Protein AF-A0A061QPZ6-F1 (afdb_monomer)

Nearest PDB structures (foldseek):
  2lrr-assembly1_A  TM=8.521E-01  e=4.170E-02  Homo sapiens
  3cgy-assembly2_B  TM=4.267E-01  e=3.832E+00  Salmonella enterica subsp. enterica serovar Typhimurium
  8g6d-assembly1_D  TM=2.753E-01  e=3.640E+00  Human alphaherpesvirus 1 strain 17
  8ure-assembly1_G  TM=1.895E-01  e=6.084E+00  synthetic construct

Organism: NCBI:txid582737

Foldseek 3Di:
DDDDDDDDDDDDDDDDDPPPDDDDDDDDDDDPPQDKFWKKKQQPDADCVLVVPQPFDWAADPPDPRIIIGTHGPPDDLVNLLSRVVSVLPRDHDPPTKMKIKGALPDDPVRVVSNCVSCVVSVWDKDWDEDDSRTIMMTINDDPPPCPPPDPDQDPVLVVLVVLLVVPPPPRVVDDSNNSSNQCVDPVHDDPVSVVSVVVVVLVVVLVVCLVVLVLVVNLVSLVPDPDDLQVLLVVLLVCLLVVVQSNVLSSLLPPCSQPDAHPVRDGSCNRNPDPSNNVSSVVSVVVVD

Structure (mmCIF, N/CA/C/O backbone):
data_AF-A0A061QPZ6-F1
#
_entry.id   AF-A0A061QPZ6-F1
#
loop_
_atom_site.group_PDB
_atom_site.id
_atom_site.type_symbol
_atom_site.label_atom_id
_atom_site.label_alt_id
_atom_site.label_comp_id
_atom_site.label_asym_id
_atom_site.label_entity_id
_atom_site.label_seq_id
_atom_site.pdbx_PDB_ins_code
_atom_site.Cartn_x
_atom_site.Cartn_y
_atom_site.Cartn_z
_atom_site.occupancy
_atom_site.B_iso_or_equiv
_atom_site.auth_seq_id
_atom_site.auth_comp_id
_atom_site.auth_asym_id
_atom_site.auth_atom_id
_atom_site.pdbx_PDB_model_num
ATOM 1 N N . MET A 1 1 ? -8.500 -14.864 -52.085 1.00 45.25 1 MET A N 1
ATOM 2 C CA . MET A 1 1 ? -7.522 -14.690 -50.987 1.00 45.25 1 MET A CA 1
ATOM 3 C C . MET A 1 1 ? -8.284 -14.424 -49.697 1.00 45.25 1 MET A C 1
ATOM 5 O O . MET A 1 1 ? -8.857 -13.354 -49.551 1.00 45.25 1 MET A O 1
ATOM 9 N N . VAL A 1 2 ? -8.370 -15.415 -48.809 1.00 35.16 2 VAL A N 1
ATOM 10 C CA . VAL A 1 2 ? -9.118 -15.319 -47.543 1.00 35.16 2 VAL A CA 1
ATOM 11 C C . VAL A 1 2 ? -8.191 -14.731 -46.478 1.00 35.16 2 VAL A C 1
ATOM 13 O O . VAL A 1 2 ? -7.172 -15.335 -46.145 1.00 35.16 2 VAL A O 1
ATOM 16 N N . ARG A 1 3 ? -8.511 -13.532 -45.976 1.00 44.69 3 ARG A N 1
ATOM 17 C CA . ARG A 1 3 ? -7.785 -12.897 -44.867 1.00 44.69 3 ARG A CA 1
ATOM 18 C C . ARG A 1 3 ? -8.092 -13.667 -43.582 1.00 44.69 3 ARG A C 1
ATOM 20 O O . ARG A 1 3 ? -9.215 -13.625 -43.091 1.00 44.69 3 ARG A O 1
ATOM 27 N N . LYS A 1 4 ? -7.100 -14.386 -43.050 1.00 49.44 4 LYS A N 1
ATOM 28 C CA . LYS A 1 4 ? -7.185 -15.002 -41.721 1.00 49.44 4 LYS A CA 1
ATOM 29 C C . LYS A 1 4 ? -7.111 -13.895 -40.668 1.00 49.44 4 LYS A C 1
ATOM 31 O O . LYS A 1 4 ? -6.090 -13.216 -40.565 1.00 49.44 4 LYS A O 1
ATOM 36 N N . HIS A 1 5 ? -8.189 -13.714 -39.910 1.00 43.19 5 HIS A N 1
ATOM 37 C CA . HIS A 1 5 ? -8.175 -12.908 -38.694 1.00 43.19 5 HIS A CA 1
ATOM 38 C C . HIS A 1 5 ? -7.229 -13.568 -37.682 1.00 43.19 5 HIS A C 1
ATOM 40 O O . HIS A 1 5 ? -7.392 -14.739 -37.349 1.00 43.19 5 HIS A O 1
ATOM 46 N N . LYS A 1 6 ? -6.201 -12.832 -37.246 1.00 50.62 6 LYS A N 1
ATOM 47 C CA . LYS A 1 6 ? -5.343 -13.236 -36.128 1.00 50.62 6 LYS A CA 1
ATOM 48 C C . LYS A 1 6 ? -6.126 -13.019 -34.838 1.00 50.62 6 LYS A C 1
ATOM 50 O O . LYS A 1 6 ? -6.424 -11.879 -34.494 1.00 50.62 6 LYS A O 1
ATOM 55 N N . GLU A 1 7 ? -6.449 -14.104 -34.149 1.00 50.84 7 GLU A N 1
ATOM 56 C CA . GLU A 1 7 ? -6.968 -14.059 -32.785 1.00 50.84 7 GLU A CA 1
ATOM 57 C C . GLU A 1 7 ? -5.878 -13.516 -31.851 1.00 50.84 7 GLU A C 1
ATOM 59 O O . GLU A 1 7 ? -4.753 -14.018 -31.812 1.00 50.84 7 GLU A O 1
ATOM 64 N N . THR A 1 8 ? -6.195 -12.444 -31.129 1.00 48.88 8 THR A N 1
ATOM 65 C CA . THR A 1 8 ? -5.359 -11.916 -30.048 1.00 48.88 8 THR A CA 1
ATOM 66 C C . THR A 1 8 ? -5.459 -12.833 -28.829 1.00 48.88 8 THR A C 1
ATOM 68 O O . THR A 1 8 ? -6.578 -13.129 -28.404 1.00 48.88 8 THR A O 1
ATOM 71 N N . PRO A 1 9 ? -4.335 -13.267 -28.230 1.00 48.97 9 PRO A N 1
ATOM 72 C CA . PRO A 1 9 ? -4.373 -14.110 -27.044 1.00 48.97 9 PRO A CA 1
ATOM 73 C C . PRO A 1 9 ? -4.975 -13.350 -25.857 1.00 48.97 9 PRO A C 1
ATOM 75 O O . PRO A 1 9 ? -4.574 -12.227 -25.544 1.00 48.97 9 PRO A O 1
ATOM 78 N N . VAL A 1 10 ? -5.937 -13.986 -25.190 1.00 52.41 10 VAL A N 1
ATOM 79 C CA . VAL A 1 10 ? -6.543 -13.502 -23.947 1.00 52.41 10 VAL A CA 1
ATOM 80 C C . VAL A 1 10 ? -5.539 -13.699 -22.813 1.00 52.41 10 VAL A C 1
ATOM 82 O O . VAL A 1 10 ? -5.104 -14.817 -22.542 1.00 52.41 10 VAL A O 1
ATOM 85 N N . TYR A 1 11 ? -5.153 -12.605 -22.158 1.00 64.12 11 TYR A N 1
ATOM 86 C CA . TYR A 1 11 ? -4.301 -12.639 -20.973 1.00 64.12 11 TYR A CA 1
ATOM 87 C C . TYR A 1 11 ? -5.071 -13.250 -19.796 1.00 64.12 11 TYR A C 1
ATOM 89 O O . TYR A 1 11 ? -6.070 -12.693 -19.344 1.00 64.12 11 TYR A O 1
ATOM 97 N N . VAL A 1 12 ? -4.592 -14.391 -19.299 1.00 50.19 12 VAL A N 1
ATOM 98 C CA . VAL A 1 12 ? -5.101 -15.048 -18.090 1.00 50.19 12 VAL A CA 1
ATOM 99 C C . VAL A 1 12 ? -4.092 -14.800 -16.961 1.00 50.19 12 VAL A C 1
ATOM 101 O O . VAL A 1 12 ? -2.943 -15.230 -17.086 1.00 50.19 12 VAL A O 1
ATOM 104 N N . PRO A 1 13 ? -4.467 -14.103 -15.871 1.00 39.38 13 PRO A N 1
ATOM 105 C CA . PRO A 1 13 ? -3.572 -13.877 -14.740 1.00 39.38 13 PRO A CA 1
ATOM 106 C C . PRO A 1 13 ? -3.154 -15.204 -14.081 1.00 39.38 13 PRO A C 1
ATOM 108 O O . PRO A 1 13 ? -3.979 -16.116 -13.973 1.00 39.38 13 PRO A O 1
ATOM 111 N N . PRO A 1 14 ? -1.906 -15.337 -13.599 1.00 47.62 14 PRO A N 1
ATOM 112 C CA . PRO A 1 14 ? -1.458 -16.553 -12.934 1.00 47.62 14 PRO A CA 1
ATOM 113 C C . PRO A 1 14 ? -2.231 -16.781 -11.626 1.00 47.62 14 PRO A C 1
ATOM 115 O O . PRO A 1 14 ? -2.264 -15.925 -10.741 1.00 47.62 14 PRO A O 1
ATOM 118 N N . HIS A 1 15 ? -2.837 -17.964 -11.495 1.00 34.28 15 HIS A N 1
ATOM 119 C CA . HIS A 1 15 ? -3.471 -18.403 -10.256 1.00 34.28 15 HIS A CA 1
ATOM 120 C C . HIS A 1 15 ? -2.436 -18.548 -9.133 1.00 34.28 15 HIS A C 1
ATOM 122 O O . HIS A 1 15 ? -1.396 -19.192 -9.280 1.00 34.28 15 HIS A O 1
ATOM 128 N N . ARG A 1 16 ? -2.770 -17.950 -7.988 1.00 40.69 16 ARG A N 1
ATOM 129 C CA . ARG A 1 16 ? -2.010 -17.945 -6.737 1.00 40.69 16 ARG A CA 1
ATOM 130 C C . ARG A 1 16 ? -1.835 -19.383 -6.223 1.00 40.69 16 ARG A C 1
ATOM 132 O O . ARG A 1 16 ? -2.782 -19.966 -5.700 1.00 40.69 16 ARG A O 1
ATOM 139 N N . LYS A 1 17 ? -0.639 -19.964 -6.356 1.00 34.81 17 LYS A N 1
ATOM 140 C CA . LYS A 1 17 ? -0.266 -21.167 -5.596 1.00 34.81 17 LYS A CA 1
ATOM 141 C C . LYS A 1 17 ? 0.091 -20.729 -4.178 1.00 34.81 17 LYS A C 1
ATOM 143 O O . LYS A 1 17 ? 1.081 -20.036 -3.971 1.00 34.81 17 LYS A O 1
ATOM 148 N N . HIS A 1 18 ? -0.760 -21.075 -3.218 1.00 34.94 18 HIS A N 1
ATOM 149 C CA . HIS A 1 18 ? -0.442 -20.949 -1.801 1.00 34.94 18 HIS A CA 1
ATOM 150 C C . HIS A 1 18 ? 0.510 -22.089 -1.416 1.00 34.94 18 HIS A C 1
ATOM 152 O O . HIS A 1 18 ? 0.060 -23.184 -1.091 1.00 34.94 18 HIS A O 1
ATOM 158 N N . ASP A 1 19 ? 1.818 -21.834 -1.464 1.00 36.19 19 ASP A N 1
ATOM 159 C CA . ASP A 1 19 ? 2.810 -22.708 -0.836 1.00 36.19 19 ASP A CA 1
ATOM 160 C C . ASP A 1 19 ? 2.812 -22.441 0.669 1.00 36.19 19 ASP A C 1
ATOM 162 O O . ASP A 1 19 ? 3.367 -21.458 1.162 1.00 36.19 19 ASP A O 1
ATOM 166 N N . ASN A 1 20 ? 2.129 -23.317 1.402 1.00 38.69 20 ASN A N 1
ATOM 167 C CA . ASN A 1 20 ? 2.024 -23.271 2.852 1.00 38.69 20 ASN A CA 1
ATOM 168 C C . ASN A 1 20 ? 2.997 -24.293 3.457 1.00 38.69 20 ASN A C 1
ATOM 170 O O . ASN A 1 20 ? 2.611 -25.384 3.866 1.00 38.69 20 ASN A O 1
ATOM 174 N N . THR A 1 21 ? 4.283 -23.949 3.493 1.00 42.06 21 THR A N 1
ATOM 175 C CA . THR A 1 21 ? 5.302 -24.737 4.202 1.00 42.06 21 THR A CA 1
ATOM 176 C C . THR A 1 21 ? 6.256 -23.823 4.950 1.00 42.06 21 THR A C 1
ATOM 178 O O . THR A 1 21 ? 7.263 -23.376 4.406 1.00 42.06 21 THR A O 1
ATOM 181 N N . ARG A 1 22 ? 5.974 -23.597 6.236 1.00 38.12 22 ARG A N 1
ATOM 182 C CA . ARG A 1 22 ? 6.998 -23.256 7.228 1.00 38.12 22 ARG A CA 1
ATOM 183 C C . ARG A 1 22 ? 6.681 -23.920 8.563 1.00 38.12 22 ARG A C 1
ATOM 185 O O . ARG A 1 22 ? 6.024 -23.363 9.433 1.00 38.12 22 ARG A O 1
ATOM 192 N N . SER A 1 23 ? 7.225 -25.122 8.709 1.00 43.53 23 SER A N 1
ATOM 193 C CA . SER A 1 23 ? 7.534 -25.724 10.000 1.00 43.53 23 SER A CA 1
ATOM 194 C C . SER A 1 23 ? 8.685 -24.942 10.631 1.00 43.53 23 SER A C 1
ATOM 196 O O . SER A 1 23 ? 9.804 -24.969 10.119 1.00 43.53 23 SER A O 1
ATOM 198 N N . ARG A 1 24 ? 8.431 -24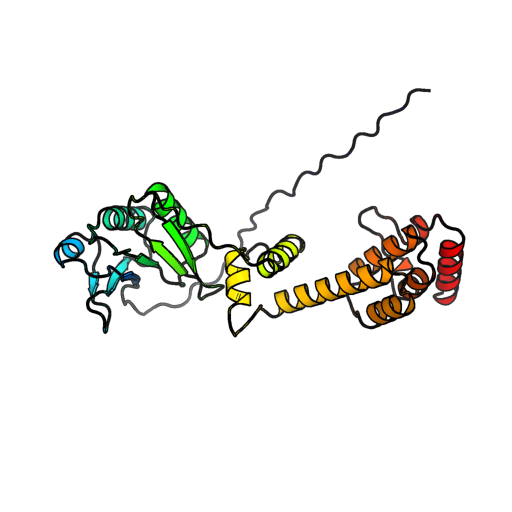.251 11.743 1.00 38.31 24 ARG A N 1
ATOM 199 C CA . ARG A 1 24 ? 9.482 -23.805 12.664 1.00 38.31 24 ARG A CA 1
ATOM 200 C C . ARG A 1 24 ? 9.048 -24.054 14.106 1.00 38.31 24 ARG A C 1
ATOM 202 O O . ARG A 1 24 ? 8.250 -23.321 14.671 1.00 38.31 24 ARG A O 1
ATOM 209 N N . SER A 1 25 ? 9.572 -25.168 14.619 1.00 40.22 25 SER A N 1
ATOM 210 C CA . SER A 1 25 ? 10.219 -25.312 15.930 1.00 40.22 25 SER A CA 1
ATOM 211 C C . SER A 1 25 ? 9.577 -24.574 17.111 1.00 40.22 25 SER A C 1
ATOM 213 O O . SER A 1 25 ? 9.870 -23.412 17.376 1.00 40.22 25 SER A O 1
ATOM 215 N N . ARG A 1 26 ? 8.770 -25.338 17.859 1.00 48.84 26 ARG A N 1
ATOM 216 C CA . ARG A 1 26 ? 8.430 -25.122 19.2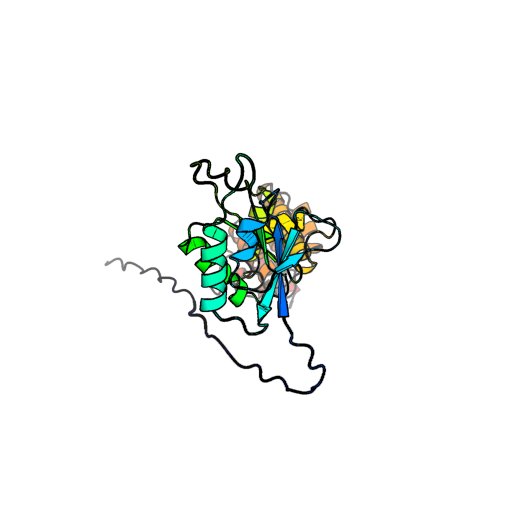70 1.00 48.84 26 ARG A CA 1
ATOM 217 C C . ARG A 1 26 ? 9.652 -25.408 20.150 1.00 48.84 26 ARG A C 1
ATOM 219 O O . ARG A 1 26 ? 10.149 -26.527 20.104 1.00 48.84 26 ARG A O 1
ATOM 226 N N . GLN A 1 27 ? 10.073 -24.411 20.922 1.00 37.50 27 GLN A N 1
ATOM 227 C CA . GLN A 1 27 ? 10.825 -24.433 22.194 1.00 37.50 27 GLN A CA 1
ATOM 228 C C . GLN A 1 27 ? 11.014 -22.935 22.537 1.00 37.50 27 GLN A C 1
ATOM 230 O O . GLN A 1 27 ? 11.501 -22.199 21.688 1.00 37.50 27 GLN A O 1
ATOM 235 N N . SER A 1 28 ? 10.533 -22.355 23.638 1.00 39.94 28 SER A N 1
ATOM 236 C CA . SER A 1 28 ? 10.373 -22.879 24.993 1.00 39.94 28 SER A CA 1
ATOM 237 C C . SER A 1 28 ? 9.178 -22.250 25.732 1.00 39.94 28 SER A C 1
ATOM 239 O O . SER A 1 28 ? 8.840 -21.083 25.525 1.00 39.94 28 SER A O 1
ATOM 241 N N . GLU A 1 29 ? 8.586 -23.064 26.608 1.00 43.28 29 GLU A N 1
ATOM 242 C CA . GLU A 1 29 ? 7.922 -22.720 27.878 1.00 43.28 29 GLU A CA 1
ATOM 243 C C . GLU A 1 29 ? 8.813 -21.733 28.683 1.00 43.28 29 GLU A C 1
ATOM 245 O O . GLU A 1 29 ? 10.017 -21.680 28.465 1.00 43.28 29 GLU A O 1
ATOM 250 N N . GLU A 1 30 ? 8.393 -20.882 29.615 1.00 40.72 30 GLU A N 1
ATOM 251 C CA . GLU A 1 30 ? 7.333 -20.982 30.607 1.00 40.72 30 GLU A CA 1
ATOM 252 C C . GLU A 1 30 ? 7.291 -19.608 31.313 1.00 40.72 30 GLU A C 1
ATOM 254 O O . GLU A 1 30 ? 8.178 -19.261 32.084 1.00 40.72 30 GLU A O 1
ATOM 259 N N . LEU A 1 31 ? 6.294 -18.778 31.014 1.00 40.31 31 LEU A N 1
ATOM 260 C CA . LEU A 1 31 ? 5.900 -17.634 31.844 1.00 40.31 31 LEU A CA 1
ATOM 261 C C . LEU A 1 31 ? 4.376 -17.619 31.777 1.00 40.31 31 LEU A C 1
ATOM 263 O O . LEU A 1 31 ? 3.777 -17.007 30.896 1.00 40.31 31 LEU A O 1
ATOM 267 N N . GLN A 1 32 ? 3.755 -18.399 32.664 1.00 41.78 32 GLN A N 1
ATOM 268 C CA . GLN A 1 32 ? 2.305 -18.556 32.808 1.00 41.78 32 GLN A CA 1
ATOM 269 C C . GLN A 1 32 ? 1.656 -17.301 33.424 1.00 41.78 32 GLN A C 1
ATOM 271 O O . GLN A 1 32 ? 0.868 -17.378 34.360 1.00 41.78 32 GLN A O 1
ATOM 276 N N . GLY A 1 33 ? 1.977 -16.123 32.892 1.00 50.00 33 GLY A N 1
ATOM 277 C CA . GLY A 1 33 ? 1.060 -14.995 32.939 1.00 50.00 33 GLY A CA 1
ATOM 278 C C . GLY A 1 33 ? 0.070 -15.213 31.809 1.00 50.00 33 GLY A C 1
ATOM 279 O O . GLY A 1 33 ? 0.490 -15.368 30.660 1.00 50.00 33 GLY A O 1
ATOM 280 N N . THR A 1 34 ? -1.226 -15.290 32.111 1.00 55.28 34 THR A N 1
ATOM 281 C CA . THR A 1 34 ? -2.286 -15.362 31.099 1.00 55.28 34 THR A CA 1
ATOM 282 C C . THR A 1 34 ? -2.062 -14.248 30.091 1.00 55.28 34 THR A C 1
ATOM 284 O O . THR A 1 34 ? -2.333 -13.082 30.369 1.00 55.28 34 THR A O 1
ATOM 287 N N . SER A 1 35 ? -1.488 -14.601 28.946 1.00 68.94 35 SER A N 1
ATOM 288 C CA . SER A 1 35 ? -1.226 -13.644 27.891 1.00 68.94 35 SER A CA 1
ATOM 289 C C . SER A 1 35 ? -2.586 -13.104 27.464 1.00 68.94 35 SER A C 1
ATOM 291 O O . SER A 1 35 ? -3.476 -13.873 27.093 1.00 68.94 35 SER A O 1
ATOM 293 N N . ARG A 1 36 ? -2.764 -11.800 27.596 1.00 83.56 36 ARG A N 1
ATOM 294 C CA . ARG A 1 36 ? -3.992 -11.085 27.280 1.00 83.56 36 ARG A CA 1
ATOM 295 C C . ARG A 1 36 ? -3.653 -10.045 26.216 1.00 83.56 36 ARG A C 1
ATOM 297 O O . ARG A 1 36 ? -2.525 -9.553 26.181 1.00 83.56 36 ARG A O 1
ATOM 304 N N . ILE A 1 37 ? -4.590 -9.767 25.319 1.00 85.06 37 ILE A N 1
ATOM 305 C CA . ILE A 1 37 ? -4.472 -8.668 24.360 1.00 85.06 37 ILE A CA 1
ATOM 306 C C . ILE A 1 37 ? -5.141 -7.463 24.999 1.00 85.06 37 ILE A C 1
ATOM 308 O O . ILE A 1 37 ? -6.292 -7.544 25.418 1.00 85.06 37 ILE A O 1
ATOM 312 N N . GLN A 1 38 ? -4.397 -6.368 25.090 1.00 86.75 38 GLN A N 1
ATOM 313 C CA . GLN A 1 38 ? -4.884 -5.105 25.615 1.00 86.75 38 GLN A CA 1
ATOM 314 C C . GLN A 1 38 ? -5.316 -4.229 24.437 1.00 86.75 38 GLN A C 1
ATOM 316 O O . GLN A 1 38 ? -4.529 -3.997 23.519 1.00 86.75 38 GLN A O 1
ATOM 321 N N . LEU A 1 39 ? -6.578 -3.810 24.441 1.00 87.94 39 LEU A N 1
ATOM 322 C CA . LEU A 1 39 ? -7.155 -2.894 23.461 1.00 87.94 39 LEU A CA 1
ATOM 323 C C . LEU A 1 39 ? -7.385 -1.549 24.131 1.00 87.94 39 LEU A C 1
ATOM 325 O O . LEU A 1 39 ? -7.994 -1.519 25.196 1.00 87.94 39 LEU A O 1
ATOM 329 N N . ASP A 1 40 ? -6.969 -0.456 23.507 1.00 87.38 40 ASP A N 1
ATOM 330 C CA . ASP A 1 40 ? -7.148 0.874 24.081 1.00 87.38 40 ASP A CA 1
ATOM 331 C C . ASP A 1 40 ? -8.448 1.495 23.575 1.00 87.38 40 ASP A C 1
ATOM 333 O O . ASP A 1 40 ? -8.622 1.768 22.388 1.00 87.38 40 ASP A O 1
ATOM 337 N N . LEU A 1 41 ? -9.376 1.711 24.496 1.00 86.44 41 LEU A N 1
ATOM 338 C CA . LEU A 1 41 ? -10.653 2.361 24.275 1.00 86.44 41 LEU A CA 1
ATOM 339 C C . LEU A 1 41 ? -10.555 3.819 24.731 1.00 86.44 41 LEU A C 1
ATOM 341 O O . LEU A 1 41 ? -10.351 4.097 25.913 1.00 86.44 41 LEU A O 1
ATOM 345 N N . ASP A 1 42 ? -10.738 4.749 23.800 1.00 85.38 42 ASP A N 1
ATOM 346 C CA . ASP A 1 42 ? -10.866 6.178 24.077 1.00 85.38 42 ASP A CA 1
ATOM 347 C C . ASP A 1 42 ? -12.342 6.564 23.958 1.00 85.38 42 ASP A C 1
ATOM 349 O O . ASP A 1 42 ? -12.895 6.555 22.856 1.00 85.38 42 ASP A O 1
ATOM 353 N N . VAL A 1 43 ? -13.000 6.836 25.090 1.00 76.81 43 VAL A N 1
ATOM 354 C CA . VAL A 1 43 ? -14.454 7.090 25.143 1.00 76.81 43 VAL A CA 1
ATOM 355 C C . VAL A 1 43 ? -14.819 8.566 25.308 1.00 76.81 43 VAL A C 1
ATOM 357 O O . VAL A 1 43 ? -16.004 8.893 25.358 1.00 76.81 43 VAL A O 1
ATOM 360 N N . GLY A 1 44 ? -13.832 9.467 25.373 1.00 67.19 44 GLY A N 1
ATOM 361 C CA . GLY A 1 44 ? -13.998 10.929 25.356 1.00 67.19 44 GLY A CA 1
ATOM 362 C C . GLY A 1 44 ? -14.688 11.577 26.570 1.00 67.19 44 GLY A C 1
ATOM 363 O O . GLY A 1 44 ? -14.339 12.701 26.905 1.00 67.19 44 GLY A O 1
ATOM 364 N N . CYS A 1 45 ? -15.646 10.906 27.223 1.00 59.38 45 CYS A N 1
ATOM 365 C CA . CYS A 1 45 ? -16.297 11.225 28.510 1.00 59.38 45 CYS A CA 1
ATOM 366 C C . CYS A 1 45 ? -17.567 10.359 28.649 1.00 59.38 45 CYS A C 1
ATOM 368 O O . CYS A 1 45 ? -18.682 10.877 28.684 1.00 59.38 45 CYS A O 1
ATOM 370 N N . CYS A 1 46 ? -17.436 9.033 28.665 1.00 57.59 46 CYS A N 1
ATOM 371 C CA . CYS A 1 46 ? -18.589 8.197 29.001 1.00 57.59 46 CYS A CA 1
ATOM 372 C C . CYS A 1 46 ? -18.818 8.223 30.511 1.00 57.59 46 CYS A C 1
ATOM 374 O O . CYS A 1 46 ? -17.872 8.085 31.288 1.00 57.59 46 CYS A O 1
ATOM 376 N N . GLU A 1 47 ? -20.075 8.389 30.920 1.00 64.25 47 GLU A N 1
ATOM 377 C CA . GLU A 1 47 ? -20.480 8.062 32.283 1.00 64.25 47 GLU A CA 1
ATOM 378 C C . GLU A 1 47 ? -20.117 6.593 32.544 1.00 64.25 47 GLU A C 1
ATOM 380 O O . GLU A 1 47 ? -20.266 5.739 31.663 1.00 64.25 47 GLU A O 1
ATOM 385 N N . SER A 1 48 ? -19.602 6.292 33.739 1.00 62.03 48 SER A N 1
ATOM 386 C CA . SER A 1 48 ? -19.055 4.973 34.098 1.00 62.03 48 SER A CA 1
ATOM 387 C C . SER A 1 48 ? -20.010 3.806 33.810 1.00 62.03 48 SER A C 1
ATOM 389 O O . SER A 1 48 ? -19.559 2.694 33.560 1.00 62.03 48 SER A O 1
ATOM 391 N N . HIS A 1 49 ? -21.317 4.075 33.766 1.00 60.94 49 HIS A N 1
ATOM 392 C CA . HIS A 1 49 ? -22.381 3.094 33.562 1.00 60.94 49 HIS A CA 1
ATOM 393 C C . HIS A 1 49 ? -22.294 2.305 32.250 1.00 60.94 49 HIS A C 1
ATOM 395 O O . HIS A 1 49 ? -22.714 1.151 32.219 1.00 60.94 49 HIS A O 1
ATOM 401 N N . ASN A 1 50 ? -21.714 2.863 31.183 1.00 77.06 50 ASN A N 1
ATOM 402 C CA . ASN A 1 50 ? -21.592 2.120 29.922 1.00 77.06 50 ASN A CA 1
ATOM 403 C C . ASN A 1 50 ? -20.463 1.079 29.957 1.00 77.06 50 ASN A C 1
ATOM 405 O O . ASN A 1 50 ? -20.543 0.065 29.263 1.00 77.06 50 ASN A O 1
ATOM 409 N N . LEU A 1 51 ? -19.437 1.281 30.790 1.00 85.31 51 LEU A N 1
ATOM 410 C CA . LEU A 1 51 ? -18.303 0.356 30.903 1.00 85.31 51 LEU A CA 1
ATOM 411 C C . LEU A 1 51 ? -18.653 -0.895 31.707 1.00 85.31 51 LEU A C 1
ATOM 413 O O . LEU A 1 51 ? -18.166 -1.972 31.381 1.00 85.31 51 LEU A O 1
ATOM 417 N N . ASP A 1 52 ? -19.559 -0.772 32.679 1.00 87.38 52 ASP A N 1
ATOM 418 C CA . ASP A 1 52 ? -20.031 -1.893 33.504 1.00 87.38 52 ASP A CA 1
ATOM 419 C C . ASP A 1 52 ? -20.770 -2.969 32.682 1.00 87.38 52 ASP A C 1
ATOM 421 O O . ASP A 1 52 ? -20.945 -4.098 33.135 1.00 87.38 52 ASP A O 1
ATOM 425 N N . THR A 1 53 ? -21.204 -2.625 31.463 1.00 92.19 53 THR A N 1
ATOM 426 C CA . THR A 1 53 ? -21.864 -3.544 30.521 1.00 92.19 53 THR A CA 1
ATOM 427 C C . THR A 1 53 ? -20.905 -4.186 29.516 1.00 92.19 53 THR A C 1
ATOM 429 O O . THR A 1 53 ? -21.349 -4.954 28.662 1.00 92.19 53 THR A O 1
ATOM 432 N N . CYS A 1 54 ? -19.606 -3.873 29.589 1.00 92.38 54 CYS A N 1
ATOM 433 C CA . CYS A 1 54 ? -18.606 -4.467 28.711 1.00 92.38 54 CYS A CA 1
ATOM 434 C C . CYS A 1 54 ? -18.531 -5.986 28.950 1.00 92.38 54 CYS A C 1
ATOM 436 O O . CYS A 1 54 ? -18.398 -6.411 30.099 1.00 92.38 54 CYS A O 1
ATOM 438 N N . PRO A 1 55 ? -18.562 -6.819 27.894 1.00 93.56 55 PRO A N 1
ATOM 439 C CA . PRO A 1 55 ? -18.487 -8.276 28.034 1.00 93.56 55 PRO A CA 1
ATOM 440 C C . PRO A 1 55 ? -17.107 -8.784 28.494 1.00 93.56 55 PRO A C 1
ATOM 442 O O . PRO A 1 55 ? -16.933 -9.976 28.744 1.00 93.56 55 PRO A O 1
ATOM 445 N N . PHE A 1 56 ? -16.118 -7.894 28.626 1.00 93.56 56 PHE A N 1
ATOM 446 C CA . PHE A 1 56 ? -14.736 -8.224 28.967 1.00 93.56 56 PHE A CA 1
ATOM 447 C C . PHE A 1 56 ? -14.211 -7.369 30.122 1.00 93.56 56 PHE A C 1
ATOM 449 O O . PHE A 1 56 ? -14.699 -6.268 30.372 1.00 93.56 56 PHE A O 1
ATOM 456 N N . ASP A 1 57 ? -13.155 -7.859 30.781 1.00 92.50 57 ASP A N 1
ATOM 457 C CA . ASP A 1 57 ? -12.451 -7.121 31.831 1.00 92.50 57 ASP A CA 1
ATOM 458 C C . ASP A 1 57 ? -11.978 -5.758 31.286 1.00 92.50 57 ASP A C 1
ATOM 460 O O . ASP A 1 57 ? -11.209 -5.688 30.318 1.00 92.50 57 ASP A O 1
ATOM 464 N N . THR A 1 58 ? -12.399 -4.674 31.938 1.00 90.75 58 THR A N 1
ATOM 465 C CA . THR A 1 58 ? -11.929 -3.313 31.657 1.00 90.75 58 THR A CA 1
ATOM 466 C C . THR A 1 58 ? -10.989 -2.835 32.753 1.00 90.75 58 THR A C 1
ATOM 468 O O . THR A 1 58 ? -11.309 -2.925 33.938 1.00 90.75 58 THR A O 1
ATOM 471 N N . LEU A 1 59 ? -9.848 -2.275 32.365 1.00 89.50 59 LEU A N 1
ATOM 472 C CA . LEU A 1 59 ? -8.894 -1.643 33.273 1.00 89.50 59 LEU A CA 1
ATOM 473 C C . LEU A 1 59 ? -8.804 -0.145 32.954 1.00 89.50 59 LEU A C 1
ATOM 475 O O . LEU A 1 59 ? -8.796 0.212 31.779 1.00 89.50 59 LEU A O 1
ATOM 479 N N . PRO A 1 60 ? -8.724 0.754 33.947 1.00 86.31 60 PRO A N 1
ATOM 480 C CA . PRO A 1 60 ? -8.423 2.155 33.672 1.00 86.31 60 PRO A CA 1
ATOM 481 C C . PRO A 1 60 ? -7.013 2.268 33.077 1.00 86.31 60 PRO A C 1
ATOM 483 O O . PRO A 1 60 ? -6.075 1.651 33.585 1.00 86.31 60 PRO A O 1
ATOM 486 N N . ALA A 1 61 ? -6.855 3.044 32.004 1.00 83.44 61 ALA A N 1
ATOM 487 C CA . ALA A 1 61 ? -5.535 3.301 31.440 1.00 83.44 61 ALA A CA 1
ATOM 488 C C . ALA A 1 61 ? -4.749 4.248 32.360 1.00 83.44 61 ALA A C 1
ATOM 490 O O . ALA A 1 61 ? -5.293 5.221 32.892 1.00 83.44 61 ALA A O 1
ATOM 491 N N . GLU A 1 62 ? -3.454 3.986 32.544 1.00 80.94 62 GLU A N 1
ATOM 492 C CA . GLU A 1 62 ? -2.612 4.834 33.387 1.00 80.94 62 GLU A CA 1
ATOM 493 C C . GLU A 1 62 ? -2.600 6.284 32.873 1.00 80.94 62 GLU A C 1
ATOM 495 O O . GLU A 1 62 ? -2.303 6.560 31.710 1.00 80.94 62 GLU A O 1
ATOM 500 N N . GLY A 1 63 ? -2.926 7.229 33.758 1.00 77.44 63 GLY A N 1
ATOM 501 C CA . GLY A 1 63 ? -2.814 8.661 33.479 1.00 77.44 63 GLY A CA 1
ATOM 502 C C . GLY A 1 63 ? -3.961 9.291 32.680 1.00 77.44 63 GLY A C 1
ATOM 503 O O . GLY A 1 63 ? -3.846 10.461 32.319 1.00 77.44 63 GLY A O 1
ATOM 504 N N . SER A 1 64 ? -5.070 8.584 32.423 1.00 76.12 64 SER A N 1
ATOM 505 C CA . SER A 1 64 ? -6.254 9.178 31.785 1.00 76.12 64 SER A CA 1
ATOM 506 C C . SER A 1 64 ? -7.559 8.675 32.395 1.00 76.12 64 SER A C 1
ATOM 508 O O . SER A 1 64 ? -7.783 7.479 32.514 1.00 76.12 64 SER A O 1
ATOM 510 N N . VAL A 1 65 ? -8.463 9.602 32.723 1.00 70.81 65 VAL A N 1
ATOM 511 C CA . VAL A 1 65 ? -9.823 9.285 33.204 1.00 70.81 65 VAL A CA 1
ATOM 512 C C . VAL A 1 65 ? -10.732 8.816 32.055 1.00 70.81 65 VAL A C 1
ATOM 514 O O . VAL A 1 65 ? -11.798 8.261 32.287 1.00 70.81 65 VAL A O 1
ATOM 517 N N . GLN A 1 66 ? -10.319 9.040 30.804 1.00 79.19 66 GLN A N 1
ATOM 518 C CA . GLN A 1 66 ? -11.146 8.822 29.610 1.00 79.19 66 GLN A CA 1
ATOM 519 C C . GLN A 1 66 ? -10.693 7.634 28.756 1.00 79.19 66 GLN A C 1
ATOM 521 O O . GLN A 1 66 ? -11.347 7.317 27.761 1.00 79.19 66 GLN A O 1
ATOM 526 N N . ARG A 1 67 ? -9.580 6.990 29.127 1.00 83.25 67 ARG A N 1
ATOM 527 C CA . ARG A 1 67 ? -9.061 5.820 28.422 1.00 83.25 67 ARG A CA 1
ATOM 528 C C . ARG A 1 67 ? -9.160 4.587 29.294 1.00 83.25 67 ARG A C 1
ATOM 530 O O . ARG A 1 67 ? -8.777 4.601 30.461 1.00 83.25 67 ARG A O 1
ATOM 537 N N . PHE A 1 68 ? -9.638 3.520 28.685 1.00 86.25 68 PHE A N 1
ATOM 538 C CA . PHE A 1 68 ? -9.781 2.220 29.312 1.00 86.25 68 PHE A CA 1
ATOM 539 C C . PHE A 1 68 ? -9.115 1.193 28.427 1.00 86.25 68 PHE A C 1
ATOM 541 O O . PHE A 1 68 ? -9.092 1.328 27.208 1.00 86.25 68 PHE A O 1
ATOM 548 N N . SER A 1 69 ? -8.590 0.152 29.039 1.00 88.50 69 SER A N 1
ATOM 549 C CA . SER A 1 69 ? -8.052 -0.978 28.326 1.00 88.50 69 SER A CA 1
ATOM 550 C C . SER A 1 69 ? -8.998 -2.161 28.456 1.00 88.50 69 SER A C 1
ATOM 552 O O . SER A 1 69 ? -9.298 -2.598 29.566 1.00 88.50 69 SER A O 1
ATOM 554 N N . VAL A 1 70 ? -9.470 -2.673 27.322 1.00 87.50 70 VAL A N 1
ATOM 555 C CA . VAL A 1 70 ? -10.286 -3.887 27.257 1.00 87.50 70 VAL A CA 1
ATOM 556 C C . VAL A 1 70 ? -9.362 -5.078 27.075 1.00 87.50 70 VAL A C 1
ATOM 558 O O . VAL A 1 70 ? -8.476 -5.071 26.217 1.00 87.50 70 VAL A O 1
ATOM 561 N N . VAL A 1 71 ? -9.549 -6.097 27.902 1.00 89.75 71 VAL A N 1
ATOM 562 C CA . VAL A 1 71 ? -8.633 -7.226 27.993 1.00 89.75 71 VAL A CA 1
ATOM 563 C C . VAL A 1 71 ? -9.257 -8.459 27.343 1.00 89.75 71 VAL A C 1
ATOM 565 O O . VAL A 1 71 ? -10.118 -9.117 27.921 1.00 89.75 71 VAL A O 1
ATOM 568 N N . LEU A 1 72 ? -8.782 -8.805 26.146 1.00 89.19 72 LEU A N 1
ATOM 569 C CA . LEU A 1 72 ? -9.191 -10.017 25.436 1.00 89.19 72 LEU A CA 1
ATOM 570 C C . LEU A 1 72 ? -8.272 -11.209 25.757 1.00 89.19 72 LEU A C 1
ATOM 572 O O . LEU A 1 72 ? -7.075 -11.030 26.027 1.00 89.19 72 LEU A O 1
ATOM 576 N N . PRO A 1 73 ? -8.774 -12.455 25.661 1.00 88.06 73 PRO A N 1
ATOM 577 C CA . PRO A 1 73 ? -7.918 -13.638 25.630 1.00 88.06 73 PRO A CA 1
ATOM 578 C C . PRO A 1 73 ? -6.881 -13.541 24.495 1.00 88.06 73 PRO A C 1
ATOM 580 O O . PRO A 1 73 ? -7.209 -13.099 23.398 1.00 8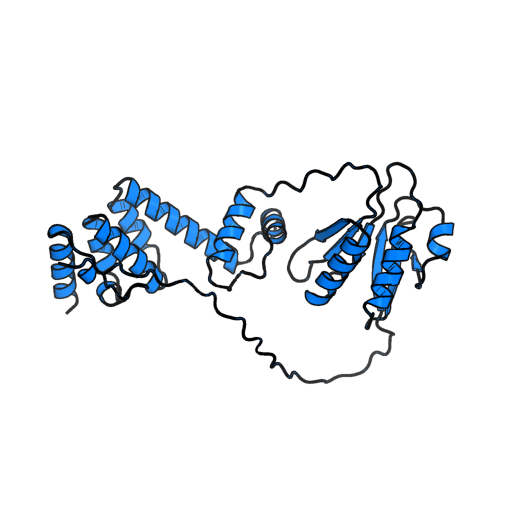8.06 73 PRO A O 1
ATOM 583 N N . ARG A 1 74 ? -5.631 -14.002 24.693 1.00 81.81 74 ARG A N 1
ATOM 584 C CA . ARG A 1 74 ? -4.635 -14.035 23.589 1.00 81.81 74 ARG A CA 1
ATOM 585 C C . ARG A 1 74 ? -5.131 -14.820 22.380 1.00 81.81 74 ARG A C 1
ATOM 587 O O . ARG A 1 74 ? -4.843 -14.450 21.251 1.00 81.81 74 ARG A O 1
ATOM 594 N N . LEU A 1 75 ? -5.837 -15.918 22.632 1.00 86.69 75 LEU A N 1
ATOM 595 C CA . LEU A 1 75 ? -6.464 -16.745 21.604 1.00 86.69 75 LEU A CA 1
ATOM 596 C C . LEU A 1 75 ? -7.936 -16.354 21.455 1.00 86.69 75 LEU A C 1
AT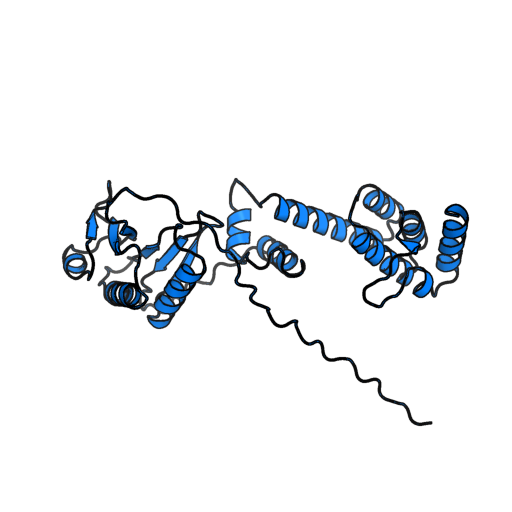OM 598 O O . LEU A 1 75 ? -8.818 -17.195 21.633 1.00 86.69 75 LEU A O 1
ATOM 602 N N . TRP A 1 76 ? -8.174 -15.069 21.196 1.00 91.88 76 TRP A N 1
ATOM 603 C CA . TRP A 1 76 ? -9.504 -14.556 20.899 1.00 91.88 76 TRP A CA 1
ATOM 604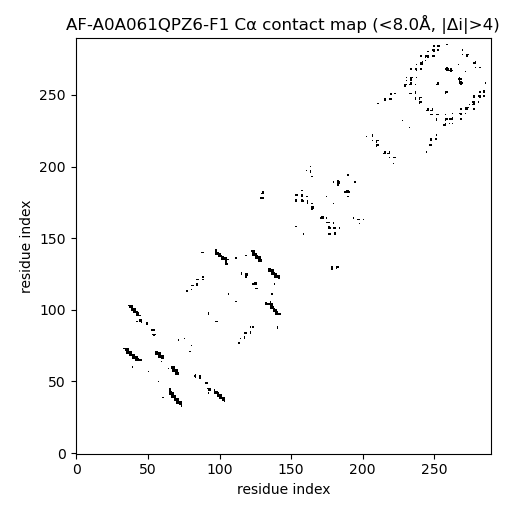 C C . TRP A 1 76 ? -10.063 -15.236 19.643 1.00 91.88 76 TRP A C 1
ATOM 606 O O . TRP A 1 76 ? -9.333 -15.610 18.718 1.00 91.88 76 TRP A O 1
ATOM 616 N N . ARG A 1 77 ? -11.375 -15.433 19.635 1.00 94.19 77 ARG A N 1
ATOM 617 C CA . ARG A 1 77 ? -12.150 -15.993 18.529 1.00 94.19 77 ARG A CA 1
ATOM 618 C C . ARG A 1 77 ? -12.901 -14.879 17.818 1.00 94.19 77 ARG A C 1
ATOM 620 O O . ARG A 1 77 ? -13.135 -13.817 18.382 1.00 94.19 77 ARG A O 1
ATOM 627 N N . GLU A 1 78 ? -13.332 -15.145 16.589 1.00 95.31 78 GLU A N 1
ATOM 628 C CA . GLU A 1 78 ? -14.164 -14.200 15.833 1.00 95.31 78 GLU A CA 1
ATOM 629 C C . GLU A 1 78 ? -15.423 -13.785 16.617 1.00 95.31 78 GLU A C 1
ATOM 631 O O . GLU A 1 78 ? -15.780 -12.609 16.590 1.00 95.31 78 GLU A O 1
ATOM 636 N N . ASP A 1 79 ? -16.010 -14.710 17.386 1.00 96.06 79 ASP A N 1
ATOM 637 C CA . ASP A 1 79 ? -17.150 -14.447 18.273 1.00 96.06 79 ASP A CA 1
ATOM 638 C C . ASP A 1 79 ? -16.812 -13.431 19.381 1.00 96.06 79 ASP A C 1
ATOM 640 O O . ASP A 1 79 ? -17.598 -12.518 19.613 1.00 96.06 79 ASP A O 1
ATOM 644 N N . ASP A 1 80 ? -15.622 -13.514 19.995 1.00 94.94 80 ASP A N 1
ATOM 645 C CA . ASP A 1 80 ? -15.190 -12.575 21.047 1.00 94.94 80 ASP A CA 1
ATOM 646 C C . ASP A 1 80 ? -15.051 -11.148 20.481 1.00 94.94 80 ASP A C 1
ATOM 648 O O . ASP A 1 80 ? -15.465 -10.160 21.088 1.00 94.94 80 ASP A O 1
ATOM 652 N N . ALA A 1 81 ? -14.474 -11.030 19.279 1.00 95.25 81 ALA A N 1
ATOM 653 C CA . ALA A 1 81 ? -14.348 -9.748 18.590 1.00 95.25 81 ALA A CA 1
ATOM 654 C C . ALA A 1 81 ? -15.708 -9.198 18.145 1.00 95.25 81 ALA A C 1
ATOM 656 O O . ALA A 1 81 ? -15.934 -7.989 18.206 1.00 95.25 81 ALA A O 1
ATOM 657 N N . GLN A 1 82 ? -16.614 -10.069 17.694 1.00 97.06 82 GLN A N 1
ATOM 658 C CA . GLN A 1 82 ? -17.974 -9.682 17.342 1.00 97.06 82 GLN A CA 1
ATOM 659 C C . GLN A 1 82 ? -18.724 -9.147 18.564 1.00 97.06 82 GLN A C 1
ATOM 661 O O . GLN A 1 82 ? -19.283 -8.057 18.476 1.00 97.06 82 GLN A O 1
ATOM 666 N N . GLU A 1 83 ? -18.697 -9.869 19.684 1.00 96.81 83 GLU A N 1
ATOM 667 C CA . GLU A 1 83 ? -19.358 -9.473 20.929 1.00 96.81 83 GLU A CA 1
ATOM 668 C C . GLU A 1 83 ? -18.833 -8.119 21.430 1.00 96.81 83 GLU A C 1
ATOM 670 O O . GLU A 1 83 ? -19.618 -7.223 21.752 1.00 96.81 83 GLU A O 1
ATOM 675 N N . LEU A 1 84 ? -17.509 -7.908 21.385 1.00 95.75 84 LEU A N 1
ATOM 676 C CA . LEU A 1 84 ? -16.913 -6.620 21.743 1.00 95.75 84 LEU A CA 1
ATOM 677 C C . LEU A 1 84 ? -17.401 -5.482 20.839 1.00 95.75 84 LEU A C 1
ATOM 679 O O . LEU A 1 84 ? -17.717 -4.399 21.330 1.00 95.75 84 LEU A O 1
ATOM 683 N N . LEU A 1 85 ? -17.427 -5.689 19.520 1.00 96.19 85 LEU A N 1
ATOM 684 C CA . LEU A 1 85 ? -17.840 -4.641 18.586 1.00 96.19 85 LEU A CA 1
ATOM 685 C C . LEU A 1 85 ? -19.342 -4.367 18.632 1.00 96.19 85 LEU A C 1
ATOM 687 O O . LEU A 1 85 ? -19.745 -3.225 18.420 1.00 96.19 85 LEU A O 1
ATOM 691 N N . GLU A 1 86 ? -20.164 -5.375 18.917 1.00 95.81 86 GLU A N 1
ATOM 692 C CA . GLU A 1 86 ? -21.595 -5.198 19.164 1.00 95.81 86 GLU A CA 1
ATOM 693 C C . GLU A 1 86 ? -21.817 -4.343 20.412 1.00 95.81 86 GLU A C 1
ATOM 695 O O . GLU A 1 86 ? -22.546 -3.352 20.337 1.00 95.81 86 GLU A O 1
ATOM 700 N N . TRP A 1 87 ? -21.128 -4.638 21.519 1.00 95.06 87 TRP A N 1
ATOM 701 C CA . TRP A 1 87 ? -21.140 -3.774 22.702 1.00 95.06 87 TRP A CA 1
ATOM 702 C C . TRP A 1 87 ? -20.666 -2.352 22.369 1.00 95.06 87 TRP A C 1
ATOM 704 O O . TRP A 1 87 ? -21.393 -1.390 22.611 1.00 95.06 87 TRP A O 1
ATOM 714 N N . PHE A 1 88 ? -19.501 -2.216 21.727 1.00 94.12 88 PHE A N 1
ATOM 715 C CA . PHE A 1 88 ? -18.926 -0.920 21.361 1.00 94.12 88 PHE A CA 1
ATOM 716 C C . PHE A 1 88 ? -19.882 -0.098 20.484 1.00 94.12 88 PHE A C 1
ATOM 718 O O . PHE A 1 8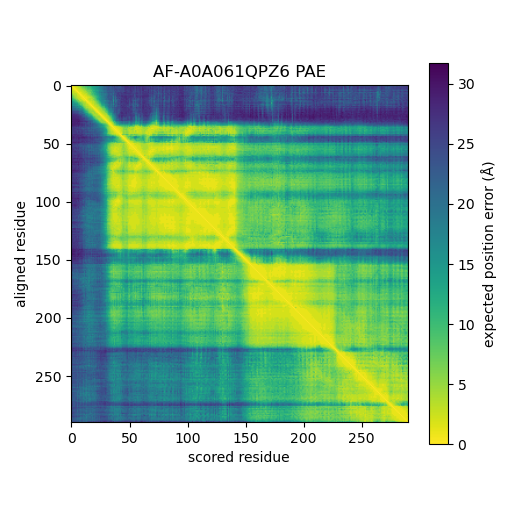8 ? -20.020 1.106 20.685 1.00 94.12 88 PHE A O 1
ATOM 725 N N . SER A 1 89 ? -20.604 -0.748 19.561 1.00 93.38 89 SER A N 1
ATOM 726 C CA . SER A 1 89 ? -21.588 -0.104 18.680 1.00 93.38 89 SER A CA 1
ATOM 727 C C . SER A 1 89 ? -22.814 0.470 19.401 1.00 93.38 89 SER A C 1
ATOM 729 O O . SER A 1 89 ? -23.501 1.327 18.842 1.00 93.38 89 SER A O 1
ATOM 731 N N . ASN A 1 90 ? -23.080 0.010 20.627 1.00 92.31 90 ASN A N 1
ATOM 732 C CA . ASN A 1 90 ? -24.218 0.416 21.448 1.00 92.31 90 ASN A CA 1
ATOM 733 C C . ASN A 1 90 ? -23.842 1.414 22.554 1.00 92.31 90 ASN A C 1
ATOM 735 O O . ASN A 1 90 ? -24.722 1.822 23.309 1.00 92.31 90 ASN A O 1
ATOM 739 N N . ILE A 1 91 ? -22.573 1.827 22.654 1.00 90.25 91 ILE A N 1
ATOM 740 C CA . ILE A 1 91 ? -22.156 2.839 23.630 1.00 90.25 91 ILE A CA 1
ATOM 741 C C . ILE A 1 91 ? -22.872 4.160 23.327 1.00 90.25 91 ILE A C 1
ATOM 743 O O . ILE A 1 91 ? -22.752 4.724 22.236 1.00 90.25 91 ILE A O 1
ATOM 747 N N . GLU A 1 92 ? -23.593 4.679 24.318 1.00 87.31 92 GLU A N 1
ATOM 748 C CA . GLU A 1 92 ? -24.180 6.013 24.245 1.00 87.31 92 GLU A CA 1
ATOM 749 C C . GLU A 1 92 ? -23.084 7.065 24.402 1.00 87.31 92 GLU A C 1
ATOM 751 O O . GLU A 1 92 ? -22.273 7.013 25.330 1.00 87.31 92 GLU A O 1
ATOM 756 N N . THR A 1 93 ? -23.049 8.022 23.475 1.00 83.19 93 THR A N 1
ATOM 757 C CA . THR A 1 93 ? -22.009 9.051 23.432 1.00 83.19 93 THR A CA 1
ATOM 758 C C . THR A 1 93 ? -22.616 10.439 23.520 1.00 83.19 93 THR A C 1
ATOM 760 O O . THR A 1 93 ? -23.611 10.710 22.841 1.00 83.19 93 THR A O 1
ATOM 763 N N . PRO A 1 94 ? -22.026 11.342 24.323 1.00 82.44 94 PRO A N 1
ATOM 764 C CA . PRO A 1 94 ? -22.393 12.748 24.296 1.00 82.44 94 PRO A CA 1
ATOM 765 C C . PRO A 1 94 ? -22.224 13.342 22.892 1.00 82.44 94 PRO A C 1
ATOM 767 O O . PRO A 1 94 ? -21.349 12.936 22.119 1.00 82.44 94 PRO A O 1
ATOM 770 N N . GLU A 1 95 ? -23.042 14.342 22.568 1.00 82.19 95 GLU A N 1
ATOM 771 C CA . GLU A 1 95 ? -22.948 15.052 21.293 1.00 82.19 95 GLU A CA 1
ATOM 772 C C . GLU A 1 95 ? -21.539 15.649 21.106 1.00 82.19 95 GLU A C 1
ATOM 774 O O . GLU A 1 95 ? -20.964 16.235 22.025 1.00 82.19 95 GLU A O 1
ATOM 779 N N . GLY A 1 96 ? -20.954 15.461 19.919 1.00 79.44 96 GLY A N 1
ATOM 780 C CA . GLY A 1 96 ? -19.589 15.903 19.606 1.00 79.44 96 GLY A CA 1
ATOM 781 C C . GLY A 1 96 ? -18.454 14.957 20.024 1.00 79.44 96 GLY A C 1
ATOM 782 O O . GLY A 1 96 ? -17.304 15.241 19.692 1.00 79.44 96 GLY A O 1
ATOM 783 N N . MET A 1 97 ? -18.740 13.832 20.689 1.00 82.88 97 MET A N 1
ATOM 784 C CA . MET A 1 97 ? -17.731 12.818 21.026 1.00 82.88 97 MET A CA 1
ATOM 785 C C . MET A 1 97 ? -17.700 11.676 20.009 1.00 82.88 97 MET A C 1
ATOM 787 O O . MET A 1 97 ? -18.738 11.165 19.596 1.00 82.88 97 MET A O 1
ATOM 791 N N . ASN A 1 98 ? -16.495 11.232 19.650 1.00 86.44 98 ASN A N 1
ATOM 792 C CA . ASN A 1 98 ? -16.282 10.121 18.723 1.00 86.44 98 ASN A CA 1
ATOM 793 C C . ASN A 1 98 ? -15.400 9.060 19.386 1.00 86.44 98 ASN A C 1
ATOM 795 O O . ASN A 1 98 ? -14.179 9.111 19.211 1.00 86.44 98 ASN A O 1
ATOM 799 N N . PRO A 1 99 ? -15.978 8.116 20.152 1.00 90.62 99 PRO A N 1
ATOM 800 C CA . PRO A 1 99 ? -15.196 7.048 20.736 1.00 90.62 99 PRO A CA 1
ATOM 801 C C . PRO A 1 99 ? -14.453 6.258 19.681 1.00 90.62 99 PRO A C 1
ATOM 803 O O . PRO A 1 99 ? -14.933 6.048 18.558 1.00 90.62 99 PRO A O 1
ATOM 806 N N . SER A 1 100 ? -13.293 5.771 20.085 1.00 93.12 100 SER A N 1
ATOM 807 C CA . SER A 1 100 ? -12.470 4.929 19.244 1.00 93.12 100 SER A CA 1
ATOM 808 C C . SER A 1 100 ? -11.901 3.760 20.030 1.00 93.12 100 SER A C 1
ATOM 810 O O . SER A 1 100 ? -11.531 3.893 21.193 1.00 93.12 100 SER A O 1
ATOM 812 N N . LEU A 1 101 ? -11.844 2.609 19.373 1.00 94.69 101 LEU A N 1
ATOM 813 C CA . LEU A 1 101 ? -11.216 1.395 19.859 1.00 94.69 101 LEU A CA 1
ATOM 814 C C . LEU A 1 101 ? -9.951 1.155 19.035 1.00 94.69 101 LEU A C 1
ATOM 816 O O . LEU A 1 101 ? -10.027 0.853 17.842 1.00 94.69 101 LEU A O 1
ATOM 820 N N . SER A 1 102 ? -8.793 1.306 19.664 1.00 94.56 102 SER A N 1
ATOM 821 C CA . SER A 1 102 ? -7.486 1.072 19.060 1.00 94.56 102 SER A CA 1
ATOM 822 C C . SER A 1 102 ? -6.987 -0.326 19.405 1.00 94.56 102 SER A C 1
ATOM 824 O O . SER A 1 102 ? -6.828 -0.696 20.568 1.00 94.56 102 SER A O 1
ATOM 826 N N . LEU A 1 103 ? -6.744 -1.119 18.368 1.00 94.44 103 LEU A N 1
ATOM 827 C CA . LEU A 1 103 ? -6.220 -2.473 18.466 1.00 94.44 103 LEU A CA 1
ATOM 828 C C . LEU A 1 103 ? -4.696 -2.461 18.375 1.00 94.44 103 LEU A C 1
ATOM 830 O O . LEU A 1 103 ? -4.160 -1.701 17.575 1.00 94.44 103 LEU A O 1
ATOM 834 N N . PRO A 1 104 ? -3.971 -3.312 19.112 1.00 92.38 104 PRO A N 1
ATOM 835 C CA . PRO A 1 104 ? -2.519 -3.258 19.142 1.00 92.38 104 PRO A CA 1
ATOM 836 C C . PRO A 1 104 ? -1.904 -3.666 17.803 1.00 92.38 104 PRO A C 1
ATOM 838 O O . PRO A 1 104 ? -2.462 -4.457 17.034 1.00 92.38 104 PRO A O 1
ATOM 841 N N . SER A 1 105 ? -0.694 -3.171 17.546 1.00 92.69 105 SER A N 1
ATOM 842 C CA . SER A 1 105 ? 0.041 -3.490 16.320 1.00 92.69 105 SER A CA 1
ATOM 843 C C . SER A 1 105 ? 0.535 -4.939 16.252 1.00 92.69 105 SER A C 1
ATOM 845 O O . SER A 1 105 ? 0.879 -5.429 15.177 1.00 92.69 105 SER A O 1
ATOM 847 N N . THR A 1 106 ? 0.489 -5.650 17.383 1.00 91.81 106 THR A N 1
ATOM 848 C CA . THR A 1 106 ? 0.825 -7.074 17.510 1.00 91.81 106 THR A CA 1
ATOM 849 C C . THR A 1 106 ? -0.136 -8.001 16.766 1.00 91.81 106 THR A C 1
ATOM 851 O O . THR A 1 106 ? 0.194 -9.171 16.572 1.00 91.81 106 THR A O 1
ATOM 854 N N . LEU A 1 107 ? -1.302 -7.507 16.329 1.00 91.88 107 LEU A N 1
ATOM 855 C CA . LEU A 1 107 ? -2.210 -8.275 15.483 1.00 91.88 107 LEU A CA 1
ATOM 856 C C . LEU A 1 107 ? -1.566 -8.591 14.128 1.00 91.88 107 LEU A C 1
ATOM 858 O O . LEU A 1 107 ? -0.990 -7.736 13.453 1.00 91.88 107 LEU A O 1
ATOM 862 N N . SER A 1 108 ? -1.731 -9.828 13.675 1.00 91.19 108 SER A N 1
ATOM 863 C CA . SER A 1 108 ? -1.327 -10.245 12.336 1.00 91.19 108 SER A CA 1
ATOM 864 C C . SER A 1 108 ? -2.186 -9.592 11.243 1.00 91.19 108 SER A C 1
ATOM 866 O O . SER A 1 108 ? -3.259 -9.033 11.481 1.00 91.19 108 SER A O 1
ATOM 868 N N . LYS A 1 109 ? -1.730 -9.680 9.986 1.00 89.44 109 LYS A N 1
ATOM 869 C CA . LYS A 1 109 ? -2.469 -9.160 8.821 1.00 89.44 109 LYS A CA 1
ATOM 870 C C . LYS A 1 109 ? -3.853 -9.803 8.666 1.00 89.44 109 LYS A C 1
ATOM 872 O O . LYS A 1 109 ? -4.801 -9.102 8.312 1.00 89.44 109 LYS A O 1
ATOM 877 N N . ASP A 1 110 ? -3.966 -11.103 8.926 1.00 90.88 110 ASP A N 1
ATOM 878 C CA . ASP A 1 110 ? -5.231 -11.831 8.801 1.00 90.88 110 ASP A CA 1
ATOM 879 C C . ASP A 1 110 ? -6.192 -11.491 9.945 1.00 90.88 110 ASP A C 1
ATOM 881 O O . ASP A 1 110 ? -7.366 -11.234 9.692 1.00 90.88 110 ASP A O 1
ATOM 885 N N . GLU A 1 111 ? -5.689 -11.365 11.173 1.00 93.56 111 GLU A N 1
ATOM 886 C CA . GLU A 1 111 ? -6.465 -10.883 12.323 1.00 93.56 111 GLU A CA 1
ATOM 887 C C . GLU A 1 111 ? -7.004 -9.471 12.084 1.00 93.56 111 GLU A C 1
ATOM 889 O O . GLU A 1 111 ? -8.204 -9.227 12.200 1.00 93.56 111 GLU A O 1
ATOM 894 N N . ARG A 1 112 ? -6.142 -8.550 11.641 1.00 93.94 112 ARG A N 1
ATOM 895 C CA . ARG A 1 112 ? -6.536 -7.190 11.251 1.00 93.94 112 ARG A CA 1
ATOM 896 C C . ARG A 1 112 ? -7.661 -7.184 10.209 1.00 93.94 112 ARG A C 1
ATOM 898 O O . ARG A 1 112 ? -8.598 -6.392 10.290 1.00 93.94 112 ARG A O 1
ATOM 905 N N . LYS A 1 113 ? -7.603 -8.094 9.234 1.00 93.88 113 LYS A N 1
ATOM 906 C CA . LYS A 1 113 ? -8.647 -8.248 8.212 1.00 93.88 113 LYS A CA 1
ATOM 907 C C . LYS A 1 113 ? -9.979 -8.724 8.802 1.00 93.88 113 LYS A C 1
ATOM 909 O O . LYS A 1 113 ? -11.021 -8.285 8.318 1.00 93.88 113 LYS A O 1
ATOM 914 N N . VAL A 1 114 ? -9.961 -9.607 9.801 1.00 95.88 114 VAL A N 1
ATOM 915 C CA . VAL A 1 114 ? -11.174 -10.045 10.514 1.00 95.88 114 VAL A CA 1
ATOM 916 C C . VAL A 1 114 ? -11.825 -8.854 11.216 1.00 95.88 114 VAL A C 1
ATOM 918 O O . VAL A 1 114 ? -12.994 -8.579 10.964 1.00 95.88 114 VAL A O 1
ATOM 921 N N . TRP A 1 115 ? -11.056 -8.071 11.976 1.00 96.69 115 TRP A N 1
ATOM 922 C CA . TRP A 1 115 ? -11.561 -6.870 12.654 1.00 96.69 115 TRP A CA 1
ATOM 923 C C . TRP A 1 115 ? -12.194 -5.856 11.697 1.00 96.69 115 TRP A C 1
ATOM 925 O O . TRP A 1 115 ? -13.300 -5.385 11.951 1.00 96.69 115 TRP A O 1
ATOM 935 N N . HIS A 1 116 ? -11.553 -5.573 10.558 1.00 95.38 116 HIS A N 1
ATOM 936 C CA . HIS A 1 116 ? -12.131 -4.694 9.535 1.00 95.38 116 HIS A CA 1
ATOM 937 C C . HIS A 1 116 ? -13.477 -5.209 9.001 1.00 95.38 116 HIS A C 1
ATOM 939 O O . HIS A 1 116 ? -14.419 -4.429 8.876 1.00 95.38 116 HIS A O 1
ATOM 945 N N . LYS A 1 117 ? -13.593 -6.514 8.718 1.00 96.31 117 LYS A N 1
ATOM 946 C CA . LYS A 1 117 ? -14.846 -7.117 8.233 1.00 96.31 117 LYS A CA 1
ATOM 947 C C . LYS A 1 117 ? -15.963 -7.062 9.272 1.00 96.31 117 LYS A C 1
ATOM 949 O O . LYS A 1 117 ? -17.109 -6.789 8.922 1.00 96.31 117 LYS A O 1
ATOM 954 N N . LEU A 1 118 ? -15.641 -7.340 10.536 1.00 97.25 118 LEU A N 1
ATOM 955 C CA . LEU A 1 118 ? -16.613 -7.282 11.625 1.00 97.25 118 LEU A CA 1
ATOM 956 C C . LEU A 1 118 ? -17.098 -5.844 11.847 1.00 97.25 118 LEU A C 1
ATOM 958 O O . LEU A 1 118 ? -18.305 -5.618 11.923 1.00 97.25 118 LEU A O 1
ATOM 962 N N . ALA A 1 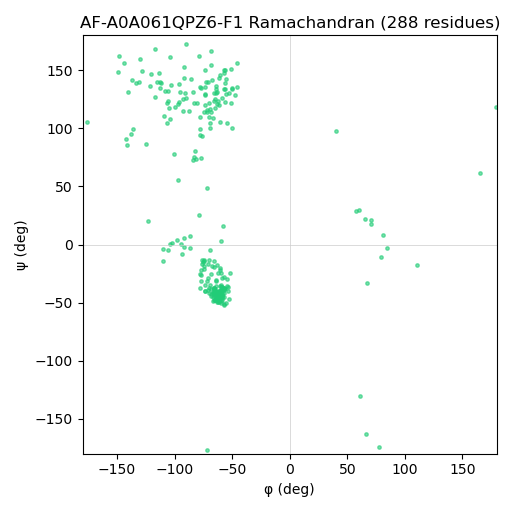119 ? -16.177 -4.874 11.854 1.00 95.81 119 ALA A N 1
ATOM 963 C CA . ALA A 1 119 ? -16.503 -3.453 11.938 1.00 95.81 119 ALA A CA 1
ATOM 964 C C . ALA A 1 119 ? -17.411 -3.011 10.778 1.00 95.81 119 ALA A C 1
ATOM 966 O O . ALA A 1 119 ? -18.454 -2.406 11.013 1.00 95.81 119 ALA A O 1
ATOM 967 N N . GLU A 1 120 ? -17.073 -3.381 9.538 1.00 93.75 120 GLU A N 1
ATOM 968 C CA . GLU A 1 120 ? -17.881 -3.084 8.348 1.00 93.75 120 GLU A CA 1
ATOM 969 C C . GLU A 1 120 ? -19.300 -3.667 8.452 1.00 93.75 120 GLU A C 1
ATOM 971 O O . GLU A 1 120 ? -20.280 -2.967 8.185 1.00 93.75 120 GLU A O 1
ATOM 976 N N . ARG A 1 121 ? -19.436 -4.923 8.902 1.00 95.06 121 ARG A N 1
ATOM 977 C CA . ARG A 1 121 ? -20.741 -5.582 9.093 1.00 95.06 121 ARG A CA 1
ATOM 978 C C . ARG A 1 121 ? -21.624 -4.839 10.097 1.00 95.06 121 ARG A C 1
ATOM 980 O O . ARG A 1 121 ? -22.832 -4.746 9.891 1.00 95.06 121 ARG A O 1
ATOM 987 N N . LEU A 1 122 ? -21.017 -4.283 11.143 1.00 94.56 122 LEU A N 1
ATOM 988 C CA . LEU A 1 122 ? -21.683 -3.473 12.167 1.00 94.56 122 LEU A CA 1
ATOM 989 C C . LEU A 1 122 ? -21.782 -1.986 11.788 1.00 94.56 122 LEU A C 1
ATOM 991 O O . LEU A 1 122 ? -22.224 -1.172 12.594 1.00 94.56 122 LEU A O 1
ATOM 995 N N . ARG A 1 123 ? -21.412 -1.623 10.550 1.00 92.62 123 ARG A N 1
ATOM 996 C CA . ARG A 1 123 ? -21.406 -0.244 10.031 1.00 92.62 123 ARG A CA 1
ATOM 997 C C . ARG A 1 123 ? -20.541 0.717 10.855 1.00 92.62 123 ARG A C 1
ATOM 999 O O . ARG A 1 123 ? -20.803 1.917 10.891 1.00 92.62 123 ARG A O 1
ATOM 1006 N N . LEU A 1 124 ? -19.502 0.193 11.494 1.00 92.69 124 LEU A N 1
ATOM 1007 C CA . LEU A 1 124 ? -18.471 0.970 12.168 1.00 92.69 124 LEU A CA 1
ATOM 1008 C C . LEU A 1 124 ? -17.395 1.368 11.155 1.00 92.69 124 LEU A C 1
ATOM 1010 O O . LEU A 1 124 ? -17.024 0.587 10.272 1.00 92.69 124 LEU A O 1
ATOM 1014 N N . ARG A 1 125 ? -16.856 2.582 11.287 1.00 92.00 125 ARG A N 1
ATOM 1015 C CA . ARG A 1 125 ? -15.699 2.998 10.488 1.00 92.00 125 ARG A CA 1
ATOM 1016 C C . ARG A 1 125 ? -14.456 2.364 11.088 1.00 92.00 125 ARG A C 1
ATOM 1018 O O . ARG A 1 125 ? -14.266 2.402 12.295 1.00 92.00 125 ARG A O 1
ATOM 1025 N N . SER A 1 126 ? -13.589 1.814 10.252 1.00 94.12 126 SER A N 1
ATOM 1026 C CA . SER A 1 126 ? -12.308 1.273 10.698 1.00 94.12 126 SER A CA 1
ATOM 1027 C C . SER A 1 126 ? -11.186 1.751 9.792 1.00 94.12 126 SER A C 1
ATOM 1029 O O . SER A 1 126 ? -11.341 1.811 8.573 1.00 94.12 126 SER A O 1
ATOM 1031 N N . GLU A 1 127 ? -10.055 2.103 10.391 1.00 92.56 127 GLU A N 1
ATOM 1032 C CA . GLU A 1 127 ? -8.878 2.611 9.693 1.00 92.56 127 GLU A CA 1
ATOM 1033 C C . GLU A 1 127 ? -7.638 1.863 10.162 1.00 92.56 127 GLU A C 1
ATOM 1035 O O . GLU A 1 127 ? -7.498 1.546 11.339 1.00 92.56 127 GLU A O 1
ATOM 1040 N N . SER A 1 128 ? -6.748 1.544 9.225 1.00 91.19 128 SER A N 1
ATOM 1041 C CA . SER A 1 128 ? -5.404 1.078 9.554 1.00 91.19 128 SER A CA 1
ATOM 1042 C C . SER A 1 128 ? -4.487 2.293 9.647 1.00 91.19 128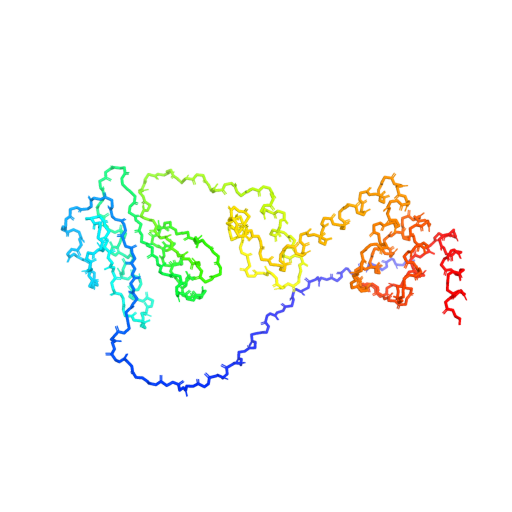 SER A C 1
ATOM 1044 O O . SER A 1 128 ? -4.383 3.039 8.675 1.00 91.19 128 SER A O 1
ATOM 1046 N N . HIS A 1 129 ? -3.784 2.437 10.763 1.00 88.31 129 HIS A N 1
ATOM 1047 C CA . HIS A 1 129 ? -2.793 3.488 10.986 1.00 88.31 129 HIS A CA 1
ATOM 1048 C C . HIS A 1 129 ? -1.398 2.879 11.107 1.00 88.31 129 HIS A C 1
ATOM 1050 O O . HIS A 1 129 ? -1.241 1.764 11.602 1.00 88.31 129 HIS A O 1
ATOM 1056 N N . GLY A 1 130 ? -0.377 3.611 10.660 1.00 86.00 130 GLY A N 1
ATOM 1057 C CA . GLY A 1 130 ? 1.016 3.157 10.686 1.00 86.00 130 GLY A CA 1
ATOM 1058 C C . GLY A 1 130 ? 1.377 2.150 9.586 1.00 86.00 130 GLY A C 1
ATOM 1059 O O . GLY A 1 130 ? 0.594 1.867 8.678 1.00 86.00 130 GLY A O 1
ATOM 1060 N N . PHE A 1 131 ? 2.601 1.622 9.653 1.00 80.69 131 PHE A N 1
ATOM 1061 C CA . PHE A 1 131 ? 3.144 0.664 8.688 1.00 80.69 131 PHE A CA 1
ATOM 1062 C C . PHE A 1 131 ? 4.038 -0.381 9.372 1.00 80.69 131 PHE A C 1
ATOM 1064 O O . PHE A 1 131 ? 4.594 -0.140 10.440 1.00 80.69 131 PHE A O 1
ATOM 1071 N N . GLY A 1 132 ? 4.189 -1.556 8.750 1.00 83.06 132 GLY A N 1
ATOM 1072 C CA . GLY A 1 132 ? 5.029 -2.632 9.292 1.00 83.06 132 GLY A CA 1
ATOM 1073 C C . GLY A 1 132 ? 4.554 -3.124 10.667 1.00 83.06 132 GLY A C 1
ATOM 1074 O O . GLY A 1 132 ? 3.371 -3.408 10.842 1.00 83.06 132 GLY A O 1
ATOM 1075 N N . GLU A 1 133 ? 5.479 -3.214 11.626 1.00 83.50 133 GLU A N 1
ATOM 1076 C CA . GLU A 1 133 ? 5.229 -3.669 13.008 1.00 83.50 133 GLU A CA 1
ATOM 1077 C C . GLU A 1 133 ? 4.499 -2.627 13.878 1.00 83.50 133 GLU A C 1
ATOM 1079 O O . GLU A 1 133 ? 3.991 -2.953 14.947 1.00 83.50 133 GLU A O 1
ATOM 1084 N N . GLU A 1 134 ? 4.419 -1.372 13.428 1.00 87.25 134 GLU A N 1
ATOM 1085 C CA . GLU A 1 134 ? 3.693 -0.291 14.116 1.00 87.25 134 GLU A CA 1
ATOM 1086 C C . GLU A 1 134 ? 2.243 -0.168 13.623 1.00 87.25 134 GLU A C 1
ATOM 1088 O O . GLU A 1 134 ? 1.466 0.664 14.103 1.00 87.25 134 GLU A O 1
ATOM 1093 N N . ARG A 1 135 ? 1.858 -1.000 12.646 1.00 87.69 135 ARG A N 1
ATOM 1094 C CA . ARG A 1 135 ? 0.541 -0.935 12.026 1.00 87.69 135 ARG A CA 1
ATOM 1095 C C . ARG A 1 135 ? -0.546 -1.426 12.975 1.00 87.69 135 ARG A C 1
ATOM 1097 O O . ARG A 1 135 ? -0.654 -2.624 13.240 1.00 87.69 135 ARG A O 1
ATOM 1104 N N . HIS A 1 136 ? -1.422 -0.521 13.375 1.00 92.38 136 HIS A N 1
ATOM 1105 C CA . HIS A 1 136 ? -2.576 -0.794 14.220 1.00 92.38 136 HIS A CA 1
ATOM 1106 C C . HIS A 1 136 ? -3.889 -0.492 13.492 1.00 92.38 136 HIS A C 1
ATOM 1108 O O . HIS A 1 136 ? -3.898 0.078 12.399 1.00 92.38 136 HIS A O 1
ATOM 1114 N N . ILE A 1 137 ? -5.004 -0.928 14.074 1.00 94.75 137 ILE A N 1
ATOM 1115 C CA . ILE A 1 137 ? -6.345 -0.577 13.599 1.00 94.75 137 ILE A CA 1
ATOM 1116 C C . ILE A 1 137 ? -6.990 0.322 14.636 1.00 94.75 137 ILE A C 1
ATOM 1118 O O . ILE A 1 137 ? -6.911 0.031 15.824 1.00 94.75 137 ILE A O 1
ATOM 1122 N N . THR A 1 138 ? -7.690 1.350 14.178 1.00 94.88 138 THR A N 1
ATOM 1123 C CA . THR A 1 138 ? -8.623 2.105 15.008 1.00 94.88 138 THR A CA 1
ATOM 1124 C C . THR A 1 138 ? -10.026 1.958 14.438 1.00 94.88 138 THR A C 1
ATOM 1126 O O . THR A 1 138 ? -10.256 2.171 13.246 1.00 94.88 138 THR A O 1
ATOM 1129 N N . ILE A 1 139 ? -10.967 1.550 15.284 1.00 95.50 139 ILE A N 1
ATOM 1130 C CA . ILE A 1 139 ? -12.387 1.429 14.964 1.00 95.50 139 ILE A CA 1
ATOM 1131 C C . ILE A 1 139 ? -13.102 2.592 15.634 1.00 95.50 139 ILE A C 1
ATOM 1133 O O . ILE A 1 139 ? -12.997 2.781 16.839 1.00 95.50 139 ILE A O 1
ATOM 1137 N N . TYR A 1 140 ? -13.820 3.376 14.849 1.00 92.69 140 TYR A N 1
ATOM 1138 C CA . TYR A 1 140 ? -14.550 4.544 15.305 1.00 92.69 140 TYR A CA 1
ATOM 1139 C C . TYR A 1 140 ? -16.029 4.213 15.388 1.00 92.69 140 TYR A C 1
ATOM 1141 O O . TYR A 1 140 ? -16.605 3.620 14.464 1.00 92.69 140 TYR A O 1
ATOM 1149 N N . LEU A 1 141 ? -16.658 4.661 16.468 1.00 91.12 141 LEU A N 1
ATOM 1150 C CA . LEU A 1 141 ? -18.105 4.689 16.538 1.00 91.12 141 LEU A CA 1
ATOM 1151 C C . LEU A 1 141 ? -18.593 5.760 15.554 1.00 91.12 141 LEU A C 1
ATOM 1153 O O . LEU A 1 141 ? -18.439 6.957 15.790 1.00 91.12 141 LEU A O 1
ATOM 1157 N N . CYS A 1 142 ? -19.121 5.346 14.401 1.00 78.62 142 CYS A N 1
ATOM 1158 C CA . CYS A 1 142 ? -19.723 6.289 13.464 1.00 78.62 142 CYS A CA 1
ATOM 1159 C C . CYS A 1 142 ? -20.985 6.863 14.110 1.00 78.62 142 CYS A C 1
ATOM 1161 O O . CYS A 1 142 ? -21.999 6.168 14.209 1.00 78.62 142 CYS A O 1
ATOM 1163 N N . GLN A 1 143 ? -20.953 8.136 14.513 1.00 65.81 143 GLN A N 1
ATOM 1164 C CA . GLN A 1 143 ? -22.194 8.842 14.807 1.00 65.81 143 GLN A CA 1
ATOM 1165 C C . GLN A 1 143 ? -23.083 8.763 13.562 1.00 65.81 143 GLN A C 1
ATOM 1167 O O . GLN A 1 143 ? -22.626 8.981 12.442 1.00 65.81 143 GLN A O 1
ATOM 1172 N N . ARG A 1 144 ? -24.365 8.428 13.748 1.00 61.62 144 ARG A N 1
ATOM 1173 C CA . ARG A 1 144 ? -25.367 8.269 12.672 1.00 61.62 144 ARG A CA 1
ATOM 1174 C C . ARG A 1 144 ? -25.593 9.541 11.837 1.00 61.62 144 ARG A C 1
ATOM 1176 O O . ARG A 1 144 ? -26.458 9.550 10.962 1.00 61.62 144 ARG A O 1
ATOM 1183 N N . SER A 1 145 ? -24.859 10.621 12.095 1.00 58.34 145 SER A N 1
ATOM 1184 C CA . SER A 1 145 ? -24.821 11.771 11.214 1.00 58.34 145 SER A CA 1
ATOM 1185 C C . SER A 1 145 ? -24.190 11.328 9.889 1.00 58.34 145 SER A C 1
ATOM 1187 O O . SER A 1 145 ? -23.045 10.899 9.822 1.00 58.34 145 SER A O 1
ATOM 1189 N N . ASN A 1 146 ? -24.961 11.417 8.804 1.00 54.75 146 ASN A N 1
ATOM 1190 C CA . ASN A 1 146 ? -24.583 11.086 7.420 1.00 54.75 146 ASN A CA 1
ATOM 1191 C C . ASN A 1 146 ? -23.366 11.870 6.867 1.00 54.75 146 ASN A C 1
ATOM 1193 O O . ASN A 1 146 ? -23.151 11.919 5.657 1.00 54.75 146 ASN A O 1
ATOM 1197 N N . GLN A 1 147 ? -22.565 12.507 7.716 1.00 57.81 147 GLN A N 1
ATOM 1198 C CA . GLN A 1 147 ? -21.316 13.143 7.343 1.00 57.81 147 GLN A CA 1
ATOM 1199 C C . GLN A 1 147 ? -20.222 12.081 7.313 1.00 57.81 147 GLN A C 1
ATOM 1201 O O . GLN A 1 147 ? -19.366 11.986 8.189 1.00 57.81 147 GLN A O 1
ATOM 1206 N N . GLN A 1 148 ? -20.260 11.269 6.259 1.00 57.69 148 GLN A N 1
ATOM 1207 C CA . GLN A 1 148 ? -19.086 10.543 5.807 1.00 57.69 148 GLN A CA 1
ATOM 1208 C C . GLN A 1 148 ? -17.994 11.597 5.598 1.00 57.69 148 GLN A C 1
ATOM 1210 O O . GLN A 1 148 ? -18.070 12.398 4.663 1.00 57.69 148 GLN A O 1
ATOM 1215 N N . ALA A 1 149 ? -17.033 11.666 6.526 1.00 58.12 149 ALA A N 1
ATOM 1216 C CA . ALA A 1 149 ? -15.883 12.539 6.368 1.00 58.12 149 ALA A CA 1
ATOM 1217 C C . ALA A 1 149 ? -15.293 12.274 4.974 1.00 58.12 149 ALA A C 1
ATOM 1219 O O . ALA A 1 149 ? -15.209 11.104 4.576 1.00 58.12 149 ALA A O 1
ATOM 1220 N N . PRO A 1 150 ? -14.945 13.321 4.206 1.00 61.06 150 PRO A N 1
ATOM 1221 C CA . PRO A 1 150 ? -14.379 13.129 2.884 1.00 61.06 150 PRO A CA 1
ATOM 1222 C C . PRO A 1 150 ? -13.190 12.182 3.014 1.00 61.06 150 PRO A C 1
ATOM 1224 O O . PRO A 1 150 ? -12.353 12.355 3.903 1.00 61.06 150 PRO A O 1
ATOM 1227 N N . ALA A 1 151 ? -13.160 11.150 2.167 1.00 62.34 151 ALA A N 1
ATOM 1228 C CA . ALA A 1 151 ? -12.068 10.191 2.171 1.00 62.34 151 ALA A CA 1
ATOM 1229 C C . ALA A 1 151 ? -10.736 10.962 2.133 1.00 62.34 151 ALA A C 1
ATOM 1231 O O . ALA A 1 151 ? -10.629 11.920 1.352 1.00 62.34 151 ALA A O 1
ATOM 1232 N N . PRO A 1 152 ? -9.749 10.598 2.974 1.00 66.12 152 PRO A N 1
ATOM 1233 C CA . PRO A 1 152 ? -8.469 11.287 2.999 1.00 66.12 152 PRO A CA 1
ATOM 1234 C C . PRO A 1 152 ? -7.926 11.356 1.572 1.00 66.12 152 PRO A C 1
ATOM 1236 O O . PRO A 1 152 ? -7.825 10.349 0.863 1.00 66.12 152 PRO A O 1
ATOM 1239 N N . THR A 1 153 ? -7.683 12.579 1.101 1.00 80.00 153 THR A N 1
ATOM 1240 C CA . THR A 1 153 ? -7.239 12.788 -0.273 1.00 80.00 153 THR A CA 1
ATOM 1241 C C . THR A 1 153 ? -5.761 12.455 -0.333 1.00 80.00 153 THR A C 1
ATOM 1243 O O . THR A 1 153 ? -4.924 13.312 -0.073 1.00 80.00 153 THR A O 1
ATOM 1246 N N . LEU A 1 154 ? -5.470 11.205 -0.694 1.00 85.38 154 LEU A N 1
ATOM 1247 C CA . LEU A 1 154 ? -4.112 10.722 -0.923 1.00 85.38 154 LEU A CA 1
ATOM 1248 C C . LEU A 1 154 ? -3.334 11.701 -1.805 1.00 85.38 154 LEU A C 1
ATOM 1250 O O . LEU A 1 154 ? -3.794 12.054 -2.906 1.00 85.38 154 LEU A O 1
ATOM 1254 N N . THR A 1 155 ? -2.142 12.087 -1.352 1.00 90.75 155 THR A N 1
ATOM 1255 C CA . THR A 1 155 ? -1.248 12.950 -2.130 1.00 90.75 155 THR A CA 1
ATOM 1256 C C . THR A 1 155 ? -0.937 12.339 -3.502 1.00 90.75 155 THR A C 1
ATOM 1258 O O . THR A 1 155 ? -0.911 11.119 -3.700 1.00 90.75 155 THR A O 1
ATOM 1261 N N . ARG A 1 156 ? -0.681 13.199 -4.499 1.00 93.44 156 ARG A N 1
ATOM 1262 C CA . ARG A 1 156 ? -0.288 12.754 -5.848 1.00 93.44 156 ARG A CA 1
ATOM 1263 C C . ARG A 1 156 ? 0.972 11.884 -5.808 1.00 93.44 156 ARG A C 1
ATOM 1265 O O . ARG A 1 156 ? 1.064 10.920 -6.562 1.00 93.44 156 ARG A O 1
ATOM 1272 N N . GLU A 1 157 ? 1.910 12.222 -4.929 1.00 93.94 157 GLU A N 1
ATOM 1273 C CA . GLU A 1 157 ? 3.152 11.477 -4.736 1.00 93.94 157 GLU A CA 1
ATOM 1274 C C . GLU A 1 157 ? 2.892 10.076 -4.174 1.00 93.94 157 GLU A C 1
ATOM 1276 O O . GLU A 1 157 ? 3.357 9.102 -4.764 1.00 93.94 157 GLU A O 1
ATOM 1281 N N . ALA A 1 158 ? 2.062 9.941 -3.131 1.00 94.12 158 ALA A N 1
ATOM 1282 C CA . ALA A 1 158 ? 1.708 8.632 -2.582 1.00 94.12 158 ALA A CA 1
ATOM 1283 C C . ALA A 1 158 ? 1.052 7.724 -3.633 1.00 94.12 158 ALA A C 1
ATOM 1285 O O . ALA A 1 158 ? 1.413 6.553 -3.762 1.00 94.12 158 ALA A O 1
ATOM 1286 N N . LYS A 1 159 ? 0.143 8.275 -4.451 1.00 94.56 159 LYS A N 1
ATOM 1287 C CA . LYS A 1 159 ? -0.478 7.542 -5.569 1.00 94.56 159 LYS A CA 1
ATOM 1288 C C . LYS A 1 159 ? 0.553 7.077 -6.598 1.00 94.56 159 LYS A C 1
ATOM 1290 O O . LYS A 1 159 ? 0.455 5.951 -7.080 1.00 94.56 159 LYS A O 1
ATOM 1295 N N . GLN A 1 160 ? 1.527 7.926 -6.925 1.00 94.56 160 GLN A N 1
ATOM 1296 C CA . GLN A 1 160 ? 2.579 7.612 -7.891 1.00 94.56 160 GLN A CA 1
ATOM 1297 C C . GLN A 1 160 ? 3.499 6.495 -7.384 1.00 94.56 160 GLN A C 1
ATOM 1299 O O . GLN A 1 160 ? 3.735 5.526 -8.103 1.00 94.56 160 GLN A O 1
ATOM 1304 N N . VAL A 1 161 ? 3.979 6.605 -6.142 1.00 95.25 161 VAL A N 1
ATOM 1305 C CA . VAL A 1 161 ? 4.853 5.596 -5.525 1.00 95.25 161 VAL A CA 1
ATOM 1306 C C . VAL A 1 161 ? 4.120 4.265 -5.392 1.00 95.25 161 VAL A C 1
ATOM 1308 O O . VAL A 1 161 ? 4.656 3.222 -5.760 1.00 95.25 161 VAL A O 1
ATOM 1311 N N . TRP A 1 162 ? 2.864 4.295 -4.945 1.00 95.25 162 TRP A N 1
ATOM 1312 C CA . TRP A 1 162 ? 2.048 3.090 -4.861 1.00 95.25 162 TRP A CA 1
ATOM 1313 C C . TRP A 1 162 ? 1.840 2.429 -6.229 1.00 95.25 162 TRP A C 1
ATOM 1315 O O . TRP A 1 162 ? 1.948 1.209 -6.328 1.00 95.25 162 TRP A O 1
ATOM 1325 N N . ALA A 1 163 ? 1.592 3.204 -7.291 1.00 92.38 163 ALA A N 1
ATOM 1326 C CA . ALA A 1 163 ? 1.465 2.661 -8.643 1.00 92.38 163 ALA A CA 1
ATOM 1327 C C . ALA A 1 163 ? 2.750 1.942 -9.086 1.00 92.38 163 ALA A C 1
ATOM 1329 O O . ALA A 1 163 ? 2.681 0.816 -9.576 1.00 92.38 163 ALA A O 1
ATOM 1330 N N . TRP A 1 164 ? 3.922 2.530 -8.823 1.00 92.81 164 TRP A N 1
ATOM 1331 C CA . TRP A 1 164 ? 5.203 1.872 -9.092 1.00 92.81 164 TRP A CA 1
ATOM 1332 C C . TRP A 1 164 ? 5.364 0.566 -8.310 1.00 92.81 164 TRP A C 1
ATOM 1334 O O . TRP A 1 164 ? 5.811 -0.421 -8.885 1.00 92.81 164 TRP A O 1
ATOM 1344 N N . CYS A 1 165 ? 4.939 0.508 -7.044 1.00 93.19 165 CYS A N 1
ATOM 1345 C CA . CYS A 1 165 ? 4.943 -0.738 -6.271 1.00 93.19 165 CYS A CA 1
ATOM 1346 C C . CYS A 1 165 ? 4.126 -1.854 -6.944 1.00 93.19 165 CYS A C 1
ATOM 1348 O O . CYS A 1 165 ? 4.532 -3.018 -6.924 1.00 93.19 165 CYS A O 1
ATOM 1350 N N . GLN A 1 166 ? 2.985 -1.516 -7.557 1.00 91.19 166 GLN A N 1
ATOM 1351 C CA . GLN A 1 166 ? 2.134 -2.505 -8.227 1.00 91.19 166 GLN A CA 1
ATOM 1352 C C . GLN A 1 166 ? 2.760 -3.049 -9.520 1.00 91.19 166 GLN A C 1
ATOM 1354 O O . GLN A 1 166 ? 2.523 -4.207 -9.873 1.00 91.19 166 GLN A O 1
ATOM 1359 N N . GLU A 1 167 ? 3.589 -2.251 -10.197 1.00 86.75 167 GLU A N 1
ATOM 1360 C CA . GLU A 1 167 ? 4.275 -2.629 -11.439 1.00 86.75 167 GLU A CA 1
ATOM 1361 C C . GLU A 1 167 ? 5.449 -3.604 -11.230 1.00 86.75 167 GLU A C 1
ATOM 1363 O O . GLU A 1 167 ? 5.833 -4.305 -12.166 1.00 86.75 167 GLU A O 1
ATOM 1368 N N . GLU A 1 168 ? 5.978 -3.721 -10.008 1.00 86.88 168 GLU A N 1
ATOM 1369 C CA . GLU A 1 168 ? 7.118 -4.588 -9.648 1.00 86.88 168 GLU A CA 1
ATOM 1370 C C . GLU A 1 168 ? 6.742 -6.077 -9.478 1.00 86.88 168 GLU A C 1
ATOM 1372 O O . GLU A 1 168 ? 7.389 -6.830 -8.748 1.00 86.88 168 GLU A O 1
ATOM 1377 N N . GLY A 1 169 ? 5.668 -6.523 -10.137 1.00 79.94 169 GLY A N 1
ATOM 1378 C CA . GLY A 1 169 ? 5.370 -7.946 -10.329 1.00 79.94 169 GLY A CA 1
ATOM 1379 C C . GLY A 1 169 ? 5.179 -8.764 -9.048 1.00 79.94 169 GLY A C 1
ATOM 1380 O O . GLY A 1 169 ? 5.479 -9.954 -9.043 1.00 79.94 169 GLY A O 1
ATOM 1381 N N . GLY A 1 170 ? 4.700 -8.148 -7.966 1.00 83.56 170 GLY A N 1
ATOM 1382 C CA . GLY A 1 170 ? 4.426 -8.836 -6.702 1.00 83.56 170 GLY A CA 1
ATOM 1383 C C . GLY A 1 170 ? 5.356 -8.482 -5.554 1.00 83.56 170 GLY A C 1
ATOM 1384 O O . GLY A 1 170 ? 4.977 -8.690 -4.404 1.00 83.56 170 GLY A O 1
ATOM 1385 N N . ARG A 1 171 ? 6.528 -7.891 -5.826 1.00 89.62 171 ARG A N 1
ATOM 1386 C CA . ARG A 1 171 ? 7.517 -7.586 -4.779 1.00 89.62 171 ARG A CA 1
ATOM 1387 C C . ARG A 1 171 ? 6.978 -6.648 -3.693 1.00 89.62 171 ARG A C 1
ATOM 1389 O O . ARG A 1 171 ? 7.335 -6.791 -2.531 1.00 89.62 171 ARG A O 1
ATOM 1396 N N . PHE A 1 172 ? 6.121 -5.704 -4.075 1.00 93.00 172 PHE A N 1
ATOM 1397 C CA . PHE A 1 172 ? 5.642 -4.624 -3.208 1.00 93.00 172 PHE A CA 1
ATOM 1398 C C . PHE A 1 172 ? 4.110 -4.578 -3.079 1.00 93.00 172 PHE A C 1
ATOM 1400 O O . PHE A 1 172 ? 3.547 -3.550 -2.708 1.00 93.00 172 PHE A O 1
ATOM 1407 N N . TRP A 1 173 ? 3.414 -5.681 -3.376 1.00 89.31 173 TRP A N 1
ATOM 1408 C CA . TRP A 1 173 ? 1.943 -5.740 -3.315 1.00 89.31 173 TRP A CA 1
ATOM 1409 C C . TRP A 1 173 ? 1.371 -5.632 -1.903 1.00 89.31 173 TRP A C 1
ATOM 1411 O O . TRP A 1 173 ? 0.190 -5.330 -1.741 1.00 89.31 173 TRP A O 1
ATOM 1421 N N . ASP A 1 174 ? 2.187 -5.878 -0.881 1.00 87.06 174 ASP A N 1
ATOM 1422 C CA . ASP A 1 174 ? 1.733 -5.799 0.501 1.00 87.06 174 ASP A CA 1
ATOM 1423 C C . ASP A 1 174 ? 1.541 -4.364 1.000 1.00 87.06 174 ASP A C 1
ATOM 1425 O O . ASP A 1 174 ? 0.856 -4.187 2.007 1.00 87.06 174 ASP A O 1
ATOM 1429 N N . PHE A 1 175 ? 2.065 -3.359 0.288 1.00 89.50 175 PHE A N 1
ATOM 1430 C CA . PHE A 1 175 ? 1.873 -1.955 0.635 1.00 89.50 175 PHE A CA 1
ATOM 1431 C C . PHE A 1 175 ? 0.547 -1.411 0.095 1.00 89.50 175 PHE A C 1
ATOM 1433 O O . PHE A 1 175 ? 0.287 -1.378 -1.113 1.00 89.50 175 PHE A O 1
ATOM 1440 N N . SER A 1 176 ? -0.285 -0.923 1.008 1.00 88.50 176 SER A N 1
ATOM 1441 C CA . SER A 1 176 ? -1.471 -0.131 0.691 1.00 88.50 176 SER A CA 1
ATOM 1442 C C . SER A 1 176 ? -1.116 1.325 0.366 1.00 88.50 176 SER A C 1
ATOM 1444 O O . SER A 1 176 ? -0.038 1.814 0.700 1.00 88.50 176 SER A O 1
ATOM 1446 N N . GLN A 1 177 ? -2.038 2.046 -0.280 1.00 90.44 177 GLN A N 1
ATOM 1447 C CA . GLN A 1 177 ? -1.858 3.473 -0.584 1.00 90.44 177 GLN A CA 1
ATOM 1448 C C . GLN A 1 177 ? -1.667 4.317 0.686 1.00 90.44 177 GLN A C 1
ATOM 1450 O O . GLN A 1 177 ? -0.790 5.176 0.714 1.00 90.44 177 GLN A O 1
ATOM 1455 N N . GLY A 1 178 ? -2.447 4.039 1.737 1.00 86.88 178 GLY A N 1
ATOM 1456 C CA . GLY A 1 178 ? -2.338 4.739 3.020 1.00 86.88 178 GLY A CA 1
ATOM 1457 C C . GLY A 1 178 ? -1.007 4.477 3.726 1.00 86.88 178 GLY A C 1
ATOM 1458 O O . GLY A 1 178 ? -0.417 5.401 4.270 1.00 86.88 178 GLY A O 1
ATOM 1459 N N . GLU A 1 179 ? -0.474 3.252 3.647 1.00 88.88 179 GLU A N 1
ATOM 1460 C CA . GLU A 1 179 ? 0.862 2.950 4.184 1.00 88.88 179 GLU A CA 1
ATOM 1461 C C . GLU A 1 179 ? 1.955 3.738 3.463 1.00 88.88 179 GLU A C 1
ATOM 1463 O O . GLU A 1 179 ? 2.846 4.276 4.112 1.00 88.88 179 GLU A O 1
ATOM 1468 N N . VAL A 1 180 ? 1.880 3.845 2.133 1.00 93.12 180 VAL A N 1
ATOM 1469 C CA . VAL A 1 180 ? 2.842 4.641 1.356 1.00 93.12 180 VAL A CA 1
ATOM 1470 C C . VAL A 1 180 ? 2.762 6.121 1.736 1.00 93.12 180 VAL A C 1
ATOM 1472 O O . VAL A 1 180 ? 3.797 6.757 1.914 1.00 93.12 180 VAL A O 1
ATOM 1475 N N . GLU A 1 181 ? 1.557 6.670 1.900 1.00 93.00 181 GLU A N 1
ATOM 1476 C CA . GLU A 1 181 ? 1.374 8.051 2.360 1.00 93.00 181 GLU A CA 1
ATOM 1477 C C . GLU A 1 181 ? 1.935 8.267 3.770 1.00 93.00 181 GLU A C 1
ATOM 1479 O O . GLU A 1 181 ? 2.687 9.216 3.990 1.00 93.00 181 GLU A O 1
ATOM 1484 N N . ALA A 1 182 ? 1.651 7.355 4.702 1.00 88.12 182 ALA A N 1
ATOM 1485 C CA . ALA A 1 182 ? 2.183 7.413 6.060 1.00 88.12 182 ALA A CA 1
ATOM 1486 C C . ALA A 1 182 ? 3.720 7.340 6.082 1.00 88.12 182 ALA A C 1
ATOM 1488 O O . ALA A 1 182 ? 4.362 8.078 6.827 1.00 88.12 182 ALA A O 1
ATOM 1489 N N . MET A 1 183 ? 4.329 6.501 5.237 1.00 93.25 183 MET A N 1
ATOM 1490 C CA . MET A 1 183 ? 5.789 6.432 5.103 1.00 93.25 183 MET A CA 1
ATOM 1491 C C . MET A 1 183 ? 6.385 7.722 4.536 1.00 93.25 183 MET A C 1
ATOM 1493 O O . MET A 1 183 ? 7.457 8.130 4.971 1.00 93.25 183 MET A O 1
ATOM 1497 N N . LEU A 1 184 ? 5.716 8.361 3.573 1.00 93.06 184 LEU A N 1
ATOM 1498 C CA . LEU A 1 184 ? 6.164 9.634 3.000 1.00 93.06 184 LEU A CA 1
ATOM 1499 C C . LEU A 1 184 ? 6.049 10.793 3.999 1.00 93.06 184 LEU A C 1
ATOM 1501 O O . LEU A 1 184 ? 6.900 11.677 3.999 1.00 93.06 184 LEU A O 1
ATOM 1505 N N . ALA A 1 185 ? 5.025 10.779 4.854 1.00 90.25 185 ALA A N 1
ATOM 1506 C CA . ALA A 1 185 ? 4.842 11.771 5.912 1.00 90.25 185 ALA A CA 1
ATOM 1507 C C . ALA A 1 185 ? 5.761 11.537 7.128 1.00 90.25 185 ALA A C 1
ATOM 1509 O O . ALA A 1 185 ? 6.014 12.462 7.901 1.00 90.25 185 ALA A O 1
ATOM 1510 N N . SER A 1 186 ? 6.249 10.308 7.318 1.00 89.31 186 SER A N 1
ATOM 1511 C CA . SER A 1 186 ? 7.118 9.943 8.436 1.00 89.31 186 SER A CA 1
ATOM 1512 C C . SER A 1 186 ? 8.522 10.558 8.297 1.00 89.31 186 SER A C 1
ATOM 1514 O O . SER A 1 186 ? 9.100 10.503 7.210 1.00 89.31 186 SER A O 1
ATOM 1516 N N . PRO A 1 187 ? 9.148 11.047 9.390 1.00 89.31 187 PRO A N 1
ATOM 1517 C CA . PRO A 1 187 ? 10.548 11.494 9.383 1.00 89.31 187 PRO A CA 1
ATOM 1518 C C . PRO A 1 187 ? 11.532 10.406 8.935 1.00 89.31 187 PRO A C 1
ATOM 1520 O O . PRO A 1 187 ? 12.591 10.702 8.382 1.00 89.31 187 PRO A O 1
ATOM 1523 N N . SER A 1 188 ? 11.175 9.140 9.167 1.00 89.25 188 SER A N 1
ATOM 1524 C CA . SER A 1 188 ? 11.938 7.962 8.746 1.00 89.25 188 SER A CA 1
ATOM 1525 C C . SER A 1 188 ? 11.944 7.785 7.223 1.00 89.25 188 SER A C 1
ATOM 1527 O O . SER A 1 188 ? 12.863 7.176 6.667 1.00 89.25 188 SER A O 1
ATOM 1529 N N . GLY A 1 189 ? 10.922 8.320 6.549 1.00 91.62 189 GLY A N 1
ATOM 1530 C CA . GLY A 1 189 ? 10.713 8.222 5.114 1.00 91.62 189 GLY A CA 1
ATOM 1531 C C . GLY A 1 189 ? 10.429 6.801 4.617 1.00 91.62 189 GLY A C 1
ATOM 1532 O O . GLY A 1 189 ? 10.112 5.874 5.366 1.00 91.62 189 GLY A O 1
ATOM 1533 N N . LEU A 1 190 ? 10.579 6.624 3.302 1.00 93.38 190 LEU A N 1
ATOM 1534 C CA . LEU A 1 190 ? 10.400 5.335 2.638 1.00 93.38 190 LEU A CA 1
ATOM 1535 C C . LEU A 1 190 ? 11.495 4.315 3.042 1.00 93.38 190 LEU A C 1
ATOM 1537 O O . LEU A 1 190 ? 12.688 4.660 3.099 1.00 93.38 190 LEU A O 1
ATOM 1541 N N . PRO A 1 191 ? 11.140 3.025 3.207 1.00 92.50 191 PRO A N 1
ATOM 1542 C CA . PRO A 1 191 ? 12.101 1.931 3.327 1.00 92.50 191 PRO A CA 1
ATOM 1543 C C . PRO A 1 191 ? 13.139 1.941 2.198 1.00 92.50 191 PRO A C 1
ATOM 1545 O O . PRO A 1 191 ? 12.857 2.375 1.080 1.00 92.50 191 PRO A O 1
ATOM 1548 N N . GLY A 1 192 ? 14.347 1.432 2.469 1.00 93.69 192 GLY A N 1
ATOM 1549 C CA . GLY A 1 192 ? 15.468 1.483 1.518 1.00 93.69 192 GLY A CA 1
ATOM 1550 C C . GLY A 1 192 ? 15.144 0.903 0.135 1.00 93.69 192 GLY A C 1
ATOM 1551 O O . GLY A 1 192 ? 15.555 1.468 -0.877 1.00 93.69 192 GLY A O 1
ATOM 1552 N N . GLU A 1 193 ? 14.348 -0.168 0.076 1.00 92.50 193 GLU A N 1
ATOM 1553 C CA . GLU A 1 193 ? 13.916 -0.763 -1.193 1.00 92.50 193 GLU A CA 1
ATOM 1554 C C . GLU A 1 193 ? 12.963 0.140 -1.985 1.00 92.50 193 GLU A C 1
ATOM 1556 O O . GLU A 1 193 ? 13.142 0.297 -3.191 1.00 92.50 193 GLU A O 1
ATOM 1561 N N . LEU A 1 194 ? 11.999 0.783 -1.315 1.00 93.94 194 LEU A N 1
ATOM 1562 C CA . LEU A 1 194 ? 11.080 1.723 -1.960 1.00 93.94 194 LEU A CA 1
ATOM 1563 C C . LEU A 1 194 ? 11.798 3.007 -2.384 1.00 93.94 194 LEU A C 1
ATOM 1565 O O . LEU A 1 194 ? 11.545 3.511 -3.472 1.00 93.94 194 LEU A O 1
ATOM 1569 N N . ARG A 1 195 ? 12.762 3.502 -1.594 1.00 94.94 195 ARG A N 1
ATOM 1570 C CA . ARG A 1 195 ? 13.628 4.616 -2.022 1.00 94.94 195 ARG A CA 1
ATOM 1571 C C . ARG A 1 195 ? 14.407 4.271 -3.282 1.00 94.94 195 ARG A C 1
ATOM 1573 O O . ARG A 1 195 ? 14.480 5.092 -4.194 1.00 94.94 195 ARG A O 1
ATOM 1580 N N . LYS A 1 196 ? 14.969 3.061 -3.343 1.00 91.19 196 LYS A N 1
ATOM 1581 C CA . LYS A 1 196 ? 15.670 2.577 -4.533 1.00 91.19 196 LYS A CA 1
ATOM 1582 C C . LYS A 1 196 ? 14.725 2.507 -5.735 1.00 91.19 196 LYS A C 1
ATOM 1584 O O . LYS A 1 196 ? 15.075 3.050 -6.776 1.00 91.19 196 LYS A O 1
ATOM 1589 N N . LEU A 1 197 ? 13.527 1.940 -5.568 1.00 90.38 197 LEU A N 1
ATOM 1590 C CA . LEU A 1 197 ? 12.494 1.903 -6.607 1.00 90.38 197 LEU A CA 1
ATOM 1591 C C . LEU A 1 197 ? 12.157 3.308 -7.123 1.00 90.38 197 LEU A C 1
ATOM 1593 O O . LEU A 1 197 ? 12.187 3.540 -8.328 1.00 90.38 197 LEU A O 1
ATOM 1597 N N . CYS A 1 198 ? 11.878 4.257 -6.228 1.00 92.44 198 CYS A N 1
ATOM 1598 C CA . CYS A 1 198 ? 11.573 5.636 -6.605 1.00 92.44 198 CYS A CA 1
ATOM 1599 C C . CYS A 1 198 ? 12.733 6.278 -7.374 1.00 92.44 198 CYS A C 1
ATOM 1601 O O . CYS A 1 198 ? 12.505 6.898 -8.410 1.00 92.44 198 CYS A O 1
ATOM 1603 N N . ALA A 1 199 ? 13.975 6.092 -6.918 1.00 89.88 199 ALA A N 1
ATOM 1604 C CA . ALA A 1 199 ? 15.156 6.602 -7.611 1.00 89.88 199 ALA A CA 1
ATOM 1605 C C . ALA A 1 199 ? 15.339 5.955 -8.997 1.00 89.88 199 ALA A C 1
ATOM 1607 O O . ALA A 1 199 ? 15.669 6.638 -9.965 1.00 89.88 199 ALA A O 1
ATOM 1608 N N . ASP A 1 200 ? 15.098 4.648 -9.116 1.00 83.31 200 ASP A N 1
ATOM 1609 C CA . ASP A 1 200 ? 15.143 3.919 -10.386 1.00 83.31 200 ASP A CA 1
ATOM 1610 C C . ASP A 1 200 ? 14.087 4.440 -11.370 1.00 83.31 200 ASP A C 1
ATOM 1612 O O . ASP A 1 200 ? 14.400 4.682 -12.540 1.00 83.31 200 ASP A O 1
ATOM 1616 N N . ARG A 1 201 ? 12.862 4.687 -10.892 1.00 86.88 201 ARG A N 1
ATOM 1617 C CA . ARG A 1 201 ? 11.758 5.235 -11.693 1.00 86.88 201 ARG A CA 1
ATOM 1618 C C . ARG A 1 201 ? 12.006 6.682 -12.104 1.00 86.88 201 ARG A C 1
ATOM 1620 O O . ARG A 1 201 ? 11.867 7.000 -13.277 1.00 86.88 201 ARG A O 1
ATOM 1627 N N . GLN A 1 202 ? 12.481 7.528 -11.193 1.00 86.38 202 GLN A N 1
ATOM 1628 C CA . GLN A 1 202 ? 12.863 8.908 -11.508 1.00 86.38 202 GLN A CA 1
ATOM 1629 C C . GLN A 1 202 ? 13.978 8.970 -12.559 1.00 86.38 202 GLN A C 1
ATOM 1631 O O . GLN A 1 202 ? 13.905 9.781 -13.481 1.00 86.38 202 GLN A O 1
ATOM 1636 N N . ARG A 1 203 ? 14.985 8.090 -12.468 1.00 83.62 203 ARG A N 1
ATOM 1637 C CA . ARG A 1 203 ? 16.026 7.962 -13.500 1.00 83.62 203 ARG A CA 1
ATOM 1638 C C . ARG A 1 203 ? 15.455 7.515 -14.842 1.00 83.62 203 ARG A C 1
ATOM 1640 O O . ARG A 1 203 ? 15.868 8.031 -15.876 1.00 83.62 203 ARG A O 1
ATOM 1647 N N . ALA A 1 204 ? 14.520 6.565 -14.836 1.00 78.69 204 ALA A N 1
ATOM 1648 C CA . ALA A 1 204 ? 13.849 6.114 -16.051 1.00 78.69 204 ALA A CA 1
ATOM 1649 C C . ALA A 1 204 ? 13.034 7.245 -16.702 1.00 78.69 204 ALA A C 1
ATOM 1651 O O . ALA A 1 204 ? 13.138 7.455 -17.909 1.00 78.69 204 ALA A O 1
ATOM 1652 N N . ASP A 1 205 ? 12.285 8.009 -15.908 1.00 81.25 205 ASP A N 1
ATOM 1653 C CA . ASP A 1 205 ? 11.496 9.149 -16.376 1.00 81.25 205 ASP A CA 1
ATOM 1654 C C . ASP A 1 205 ? 12.380 10.284 -16.908 1.00 81.25 205 ASP A C 1
ATOM 1656 O O . ASP A 1 205 ? 12.056 10.886 -17.934 1.00 81.25 205 ASP A O 1
ATOM 1660 N N . ASP A 1 206 ? 13.505 10.574 -16.243 1.00 85.50 206 ASP A N 1
ATOM 1661 C CA . ASP A 1 206 ? 14.491 11.551 -16.717 1.00 85.50 206 ASP A CA 1
ATOM 1662 C C . ASP A 1 206 ? 15.077 11.140 -18.067 1.00 85.50 206 ASP A C 1
ATOM 1664 O O . ASP A 1 206 ? 15.063 11.927 -19.015 1.00 85.50 206 ASP A O 1
ATOM 1668 N N . LEU A 1 207 ? 15.497 9.879 -18.184 1.00 81.44 207 LEU A N 1
ATOM 1669 C CA . LEU A 1 207 ? 15.987 9.319 -19.435 1.00 81.44 207 LEU A CA 1
ATOM 1670 C C . LEU A 1 207 ? 14.930 9.434 -20.540 1.00 81.44 207 LEU A C 1
ATOM 1672 O O . LEU A 1 207 ? 15.213 9.980 -21.601 1.00 81.44 207 LEU A O 1
ATOM 1676 N N . LEU A 1 208 ? 13.695 8.987 -20.294 1.00 76.38 208 LEU A N 1
ATOM 1677 C CA . LEU A 1 208 ? 12.609 9.089 -21.272 1.00 76.38 208 LEU A CA 1
ATOM 1678 C C . LEU A 1 208 ? 12.336 10.536 -21.692 1.00 76.38 208 LEU A C 1
ATOM 1680 O O . LEU A 1 208 ? 12.029 10.785 -22.858 1.00 76.38 208 LEU A O 1
ATOM 1684 N N . ARG A 1 209 ? 12.444 11.496 -20.767 1.00 85.88 209 ARG A N 1
ATOM 1685 C CA . ARG A 1 209 ? 12.291 12.923 -21.071 1.00 85.88 209 ARG A CA 1
ATOM 1686 C C . ARG A 1 209 ? 13.395 13.410 -22.005 1.00 85.88 209 ARG A C 1
ATOM 1688 O O . ARG A 1 209 ? 13.078 14.030 -23.013 1.00 85.88 209 ARG A O 1
ATOM 1695 N N . ARG A 1 210 ? 14.657 13.087 -21.711 1.00 86.31 210 ARG A N 1
ATOM 1696 C CA . ARG A 1 210 ? 15.811 13.441 -22.558 1.00 86.31 210 ARG A CA 1
ATOM 1697 C C . ARG A 1 210 ? 15.678 12.859 -23.959 1.00 86.31 210 ARG A C 1
ATOM 1699 O O . ARG A 1 210 ? 15.791 13.592 -24.935 1.00 86.31 210 ARG A O 1
ATOM 1706 N N . LEU A 1 211 ? 15.299 11.583 -24.049 1.00 78.00 211 LEU A N 1
ATOM 1707 C CA . LEU A 1 211 ? 15.039 10.905 -25.320 1.00 78.00 211 LEU A CA 1
ATOM 1708 C C . LEU A 1 211 ? 13.933 11.591 -26.127 1.00 78.00 211 LEU A C 1
ATOM 1710 O O . LEU A 1 211 ? 14.095 11.828 -27.319 1.00 78.00 211 LEU A O 1
ATOM 1714 N N . LYS A 1 212 ? 12.818 11.962 -25.488 1.00 77.44 212 LYS A N 1
ATOM 1715 C CA . LYS A 1 212 ? 11.721 12.684 -26.157 1.00 77.44 212 LYS A CA 1
ATOM 1716 C C . LYS A 1 212 ? 12.125 14.074 -26.649 1.00 77.44 212 LYS A C 1
ATOM 1718 O O . LYS A 1 212 ? 11.568 14.532 -27.639 1.00 77.44 212 LYS A O 1
ATOM 1723 N N . CYS A 1 213 ? 13.056 14.731 -25.966 1.00 85.06 213 CYS A N 1
ATOM 1724 C CA . CYS A 1 213 ? 13.570 16.042 -26.353 1.00 85.06 213 CYS A CA 1
ATOM 1725 C C . CYS A 1 213 ? 14.732 15.974 -27.359 1.00 85.06 213 CYS A C 1
ATOM 1727 O O . CYS A 1 213 ? 15.211 17.027 -27.769 1.00 85.06 213 CYS A O 1
ATOM 1729 N N . GLY A 1 214 ? 15.200 14.778 -27.741 1.00 81.50 214 GLY A N 1
ATOM 1730 C CA . GLY A 1 214 ? 16.375 14.616 -28.602 1.00 81.50 214 GLY A CA 1
ATOM 1731 C C . GLY A 1 214 ? 17.708 14.968 -27.924 1.00 81.50 214 GLY A C 1
ATOM 1732 O O . GLY A 1 214 ? 18.694 15.198 -28.615 1.00 81.50 214 GLY A O 1
ATOM 1733 N N . ASP A 1 215 ? 17.757 15.021 -26.588 1.00 85.50 215 ASP A N 1
ATOM 1734 C CA . ASP A 1 215 ? 18.992 15.213 -25.812 1.00 85.50 215 ASP A CA 1
ATOM 1735 C C . ASP A 1 215 ? 19.788 13.898 -25.772 1.00 85.50 215 ASP A C 1
ATOM 1737 O O . ASP A 1 215 ? 19.766 13.158 -24.784 1.00 85.50 215 ASP A O 1
ATOM 1741 N N . GLU A 1 216 ? 20.429 13.562 -26.893 1.00 82.56 216 GLU A N 1
ATOM 1742 C CA . GLU A 1 216 ? 21.165 12.304 -27.051 1.00 82.56 216 GLU A CA 1
ATOM 1743 C C . GLU A 1 216 ? 22.370 12.212 -26.106 1.00 82.56 216 GLU A C 1
ATOM 1745 O O . GLU A 1 216 ? 22.587 11.165 -25.494 1.00 82.56 216 GLU A O 1
ATOM 1750 N N . GLU A 1 217 ? 23.121 13.306 -25.934 1.00 84.50 217 GLU A N 1
ATOM 1751 C CA . GLU A 1 217 ? 24.292 13.359 -25.051 1.00 84.50 217 GLU A CA 1
ATOM 1752 C C . GLU A 1 217 ? 23.887 13.168 -23.585 1.00 84.50 217 GLU A C 1
ATOM 1754 O O . GLU A 1 217 ? 24.448 12.324 -22.879 1.00 84.50 217 GLU A O 1
ATOM 1759 N N . GLY A 1 218 ? 22.856 13.883 -23.129 1.00 86.25 218 GLY A N 1
ATOM 1760 C CA . GLY A 1 218 ? 22.342 13.731 -21.777 1.00 86.25 218 GLY A CA 1
ATOM 1761 C C . GLY A 1 218 ? 21.721 12.358 -21.530 1.00 86.25 218 GLY A C 1
ATOM 1762 O O . GLY A 1 218 ? 21.893 11.794 -20.447 1.00 86.25 218 GLY A O 1
ATOM 1763 N N . ALA A 1 219 ? 21.031 11.781 -22.519 1.00 82.94 219 ALA A N 1
ATOM 1764 C CA . ALA A 1 219 ? 20.508 10.421 -22.427 1.00 82.94 219 ALA A CA 1
ATOM 1765 C C . ALA A 1 219 ? 21.638 9.380 -22.331 1.00 82.94 219 ALA A C 1
ATOM 1767 O O . ALA A 1 219 ? 21.576 8.483 -21.485 1.00 82.94 219 ALA A O 1
ATOM 1768 N N . ALA A 1 220 ? 22.694 9.522 -23.137 1.00 78.50 220 ALA A N 1
ATOM 1769 C CA . ALA A 1 220 ? 23.873 8.660 -23.092 1.00 78.50 220 ALA A CA 1
ATOM 1770 C C . ALA A 1 220 ? 24.614 8.761 -21.746 1.00 78.50 220 ALA A C 1
ATOM 1772 O O . ALA A 1 220 ? 25.013 7.738 -21.176 1.00 78.50 220 ALA A O 1
ATOM 1773 N N . ALA A 1 221 ? 24.748 9.970 -21.194 1.00 84.12 221 ALA A N 1
ATOM 1774 C CA . ALA A 1 221 ? 25.333 10.194 -19.874 1.00 84.12 221 ALA A CA 1
ATOM 1775 C C . ALA A 1 221 ? 24.488 9.555 -18.756 1.00 84.12 221 ALA A C 1
ATOM 1777 O O . ALA A 1 221 ? 25.020 8.839 -17.901 1.00 84.12 221 ALA A O 1
ATOM 1778 N N . ALA A 1 222 ? 23.163 9.742 -18.793 1.00 83.81 222 ALA A N 1
ATOM 1779 C CA . ALA A 1 222 ? 22.240 9.140 -17.833 1.00 83.81 222 ALA A CA 1
ATOM 1780 C C . ALA A 1 222 ? 22.316 7.604 -17.860 1.00 83.81 222 ALA A C 1
ATOM 1782 O O . ALA A 1 222 ? 22.416 6.973 -16.806 1.00 83.81 222 ALA A O 1
ATOM 1783 N N . LEU A 1 223 ? 22.358 7.005 -19.052 1.00 77.31 223 LEU A N 1
ATOM 1784 C CA . LEU A 1 223 ? 22.519 5.561 -19.236 1.00 77.31 223 LEU A CA 1
ATOM 1785 C C . LEU A 1 223 ? 23.861 5.040 -18.721 1.00 77.31 223 LEU A C 1
ATOM 1787 O O . LEU A 1 223 ? 23.895 4.028 -18.028 1.00 77.31 223 LEU A O 1
ATOM 1791 N N . SER A 1 224 ? 24.951 5.757 -18.988 1.00 77.06 224 SER A N 1
ATOM 1792 C CA . SER A 1 224 ? 26.291 5.377 -18.522 1.00 77.06 224 SER A CA 1
ATOM 1793 C C . SER A 1 224 ? 26.406 5.401 -16.992 1.00 77.06 224 SER A C 1
ATOM 1795 O O . SER A 1 224 ? 27.141 4.608 -16.402 1.00 77.06 224 SER A O 1
ATOM 1797 N N . SER A 1 225 ? 25.654 6.288 -16.333 1.00 77.75 225 SER A N 1
ATOM 1798 C CA . SER A 1 225 ? 25.585 6.365 -14.868 1.00 77.75 225 SER A CA 1
ATOM 1799 C C . SER A 1 225 ? 24.697 5.278 -14.241 1.00 77.75 225 SER A C 1
ATOM 1801 O O . SER A 1 225 ? 24.893 4.892 -13.085 1.00 77.75 225 SER A O 1
ATOM 1803 N N . ALA A 1 226 ? 23.731 4.755 -15.002 1.00 69.62 226 ALA A N 1
ATOM 1804 C CA . ALA A 1 226 ? 22.784 3.747 -14.555 1.00 69.62 226 ALA A CA 1
ATOM 1805 C C . ALA A 1 226 ? 23.409 2.344 -14.633 1.00 69.62 226 ALA A C 1
ATOM 1807 O O . ALA A 1 226 ? 23.162 1.573 -15.555 1.00 69.62 226 ALA A O 1
ATOM 1808 N N . ARG A 1 227 ? 24.218 1.975 -13.633 1.00 63.62 227 ARG A N 1
ATOM 1809 C CA . ARG A 1 227 ? 24.608 0.570 -13.428 1.00 63.62 227 ARG A CA 1
ATOM 1810 C C . ARG A 1 227 ? 23.376 -0.216 -12.965 1.00 63.62 227 ARG A C 1
ATOM 1812 O O . ARG A 1 227 ? 23.006 -0.132 -11.796 1.00 63.62 227 ARG A O 1
ATOM 1819 N N . GLY A 1 228 ? 22.723 -0.939 -13.873 1.00 60.75 228 GLY A N 1
ATOM 1820 C CA . GLY A 1 228 ? 21.461 -1.632 -13.601 1.00 60.75 228 GLY A CA 1
ATOM 1821 C C . GLY A 1 228 ? 21.282 -2.923 -14.395 1.00 60.75 228 GLY A C 1
ATOM 1822 O O . GLY A 1 228 ? 21.981 -3.161 -15.376 1.00 60.75 228 GLY A O 1
ATOM 1823 N N . ASP A 1 229 ? 20.352 -3.747 -13.911 1.00 61.31 229 ASP A N 1
ATOM 1824 C CA . ASP A 1 229 ? 19.980 -5.072 -14.413 1.00 61.31 229 ASP A CA 1
ATOM 1825 C C . ASP A 1 229 ? 19.809 -5.091 -15.944 1.00 61.31 229 ASP A C 1
ATOM 1827 O O . ASP A 1 229 ? 19.229 -4.174 -16.541 1.00 61.31 229 ASP A O 1
ATOM 1831 N N . GLY A 1 230 ? 20.360 -6.117 -16.592 1.00 62.81 230 GLY A N 1
ATOM 1832 C CA . GLY A 1 230 ? 20.502 -6.158 -18.047 1.00 62.81 230 GLY A CA 1
ATOM 1833 C C . GLY A 1 230 ? 19.159 -6.083 -18.777 1.00 62.81 230 GLY A C 1
ATOM 1834 O O . GLY A 1 230 ? 19.056 -5.396 -19.791 1.00 62.81 230 GLY A O 1
ATOM 1835 N N . GLU A 1 231 ? 18.110 -6.695 -18.217 1.00 68.94 231 GLU A N 1
ATOM 1836 C CA . GLU A 1 231 ? 16.801 -6.811 -18.873 1.00 68.94 231 GLU A CA 1
ATOM 1837 C C . GLU A 1 231 ? 16.110 -5.451 -19.089 1.00 68.94 231 GLU A C 1
ATOM 1839 O O . GLU A 1 231 ? 15.516 -5.193 -20.139 1.00 68.94 231 GLU A O 1
ATOM 1844 N N . GLU A 1 232 ? 16.197 -4.550 -18.113 1.00 69.19 232 GLU A N 1
ATOM 1845 C CA . GLU A 1 232 ? 15.597 -3.217 -18.209 1.00 69.19 232 GLU A CA 1
ATOM 1846 C C . GLU A 1 232 ? 16.396 -2.317 -19.167 1.00 69.19 232 GLU A C 1
ATOM 1848 O O . GLU A 1 232 ? 15.824 -1.538 -19.935 1.00 69.19 232 GLU A O 1
ATOM 1853 N N . SER A 1 233 ? 17.721 -2.487 -19.193 1.00 66.12 233 SER A N 1
ATOM 1854 C CA . SER A 1 233 ? 18.609 -1.813 -20.147 1.00 66.12 233 SER A CA 1
ATOM 1855 C C . SER A 1 233 ? 18.320 -2.251 -21.590 1.00 66.12 233 SER A C 1
ATOM 1857 O O . SER A 1 233 ? 18.244 -1.409 -22.488 1.00 66.12 233 SER A O 1
ATOM 1859 N N . LEU A 1 234 ? 18.046 -3.541 -21.811 1.00 67.50 234 LEU A N 1
ATOM 1860 C CA . LEU A 1 234 ? 17.602 -4.066 -23.101 1.00 67.50 234 LEU A CA 1
ATOM 1861 C C . LEU A 1 234 ? 16.266 -3.457 -23.543 1.00 67.50 234 LEU A C 1
ATOM 1863 O O . LEU A 1 234 ? 16.144 -3.027 -24.690 1.00 67.50 234 LEU A O 1
ATOM 1867 N N . ARG A 1 235 ? 15.243 -3.432 -22.677 1.00 71.19 235 ARG A N 1
ATOM 1868 C CA . ARG A 1 235 ? 13.922 -2.894 -23.061 1.00 71.19 235 ARG A CA 1
ATOM 1869 C C . ARG A 1 235 ? 14.028 -1.447 -23.540 1.00 71.19 235 ARG A C 1
ATOM 1871 O O . ARG A 1 235 ? 13.364 -1.062 -24.504 1.00 71.19 235 ARG A O 1
ATOM 1878 N N . ARG A 1 236 ? 14.905 -0.667 -22.905 1.00 70.31 236 ARG A N 1
ATOM 1879 C CA . ARG A 1 236 ? 15.217 0.711 -23.303 1.00 70.31 236 ARG A CA 1
ATOM 1880 C C . ARG A 1 236 ? 15.932 0.762 -24.652 1.00 70.31 236 ARG A C 1
ATOM 1882 O O . ARG A 1 236 ? 15.554 1.580 -25.486 1.00 70.31 236 ARG A O 1
ATOM 1889 N N . ALA A 1 237 ? 16.884 -0.139 -24.902 1.00 66.88 237 ALA A N 1
ATOM 1890 C CA . ALA A 1 237 ? 17.581 -0.247 -26.187 1.00 66.88 237 ALA A CA 1
ATOM 1891 C C . ALA A 1 237 ? 16.620 -0.543 -27.342 1.00 66.88 237 ALA A C 1
ATOM 1893 O O . ALA A 1 237 ? 16.580 0.203 -28.320 1.00 66.88 237 ALA A O 1
ATOM 1894 N N . VAL A 1 238 ? 15.772 -1.560 -27.179 1.00 68.88 238 VAL A N 1
ATOM 1895 C CA . VAL A 1 238 ? 14.748 -1.953 -28.159 1.00 68.88 238 VAL A CA 1
ATOM 1896 C C . VAL A 1 238 ? 13.792 -0.793 -28.464 1.00 68.88 238 VAL A C 1
ATOM 1898 O O . VAL A 1 238 ? 13.436 -0.569 -29.622 1.00 68.88 238 VAL A O 1
ATOM 1901 N N . TRP A 1 239 ? 13.391 -0.014 -27.453 1.00 77.00 239 TRP A N 1
ATOM 1902 C CA . TRP A 1 239 ? 12.539 1.159 -27.664 1.00 77.00 239 TRP A CA 1
ATOM 1903 C C . TRP A 1 239 ? 13.247 2.276 -28.444 1.00 77.00 239 TRP A C 1
ATOM 1905 O O . TRP A 1 239 ? 12.659 2.806 -29.386 1.00 77.00 239 TRP A O 1
ATOM 1915 N N . CYS A 1 240 ? 14.496 2.610 -28.099 1.00 70.88 240 CYS A N 1
ATOM 1916 C CA . CYS A 1 240 ? 15.262 3.665 -28.779 1.00 70.88 240 CYS A CA 1
ATOM 1917 C C . CYS A 1 240 ? 15.494 3.331 -30.259 1.00 70.88 240 CYS A C 1
ATOM 1919 O O . CYS A 1 240 ? 15.326 4.192 -31.123 1.00 70.88 240 CYS A O 1
ATOM 1921 N N . ILE A 1 241 ? 15.795 2.063 -30.552 1.00 73.25 241 ILE A N 1
ATOM 1922 C CA . ILE A 1 241 ? 15.983 1.552 -31.916 1.00 73.25 241 ILE A CA 1
ATOM 1923 C C . ILE A 1 241 ? 14.704 1.711 -32.739 1.00 73.25 241 ILE A C 1
ATOM 1925 O O . ILE A 1 241 ? 14.739 2.300 -33.815 1.00 73.25 241 ILE A O 1
ATOM 1929 N N . ARG A 1 242 ? 13.547 1.305 -32.196 1.00 78.25 242 ARG A N 1
ATOM 1930 C CA . ARG A 1 242 ? 12.239 1.488 -32.859 1.00 78.25 242 ARG A CA 1
ATOM 1931 C C . ARG A 1 242 ? 11.870 2.948 -33.119 1.00 78.25 242 ARG A C 1
ATOM 1933 O O . ARG A 1 242 ? 10.962 3.216 -33.901 1.00 78.25 242 ARG A O 1
ATOM 1940 N N . LYS A 1 243 ? 12.489 3.889 -32.408 1.00 79.06 243 LYS A N 1
ATOM 1941 C CA . LYS A 1 243 ? 12.250 5.327 -32.565 1.00 79.06 243 LYS A CA 1
ATOM 1942 C C . LYS A 1 243 ? 13.285 6.022 -33.447 1.00 79.06 243 LYS A C 1
ATOM 1944 O O . LYS A 1 243 ? 13.184 7.234 -33.593 1.00 79.06 243 LYS A O 1
ATOM 1949 N N . GLY A 1 244 ? 14.233 5.287 -34.036 1.00 73.75 244 GLY A N 1
ATOM 1950 C CA . GLY A 1 244 ? 15.263 5.861 -34.906 1.00 73.75 244 GLY A CA 1
ATOM 1951 C C . GLY A 1 244 ? 16.299 6.705 -34.156 1.00 73.75 244 GLY A C 1
ATOM 1952 O O . GLY A 1 244 ? 16.949 7.555 -34.753 1.00 73.75 244 GLY A O 1
ATOM 1953 N N . MET A 1 245 ? 16.455 6.509 -32.842 1.00 76.88 245 MET A N 1
ATOM 1954 C CA . MET A 1 245 ? 17.387 7.283 -32.009 1.00 76.88 245 MET A CA 1
ATOM 1955 C C . MET A 1 245 ? 18.797 6.690 -32.095 1.00 76.88 245 MET A C 1
ATOM 1957 O O . MET A 1 245 ? 19.263 6.017 -31.173 1.00 76.88 245 MET A O 1
ATOM 1961 N N . ALA A 1 246 ? 19.448 6.901 -33.239 1.00 75.62 246 ALA A N 1
ATOM 1962 C CA . ALA A 1 246 ? 20.720 6.294 -33.624 1.00 75.62 246 ALA A CA 1
ATOM 1963 C C . ALA A 1 246 ? 21.842 6.471 -32.581 1.00 75.62 246 ALA A C 1
ATOM 1965 O O . ALA A 1 246 ? 22.489 5.485 -32.215 1.00 75.62 246 ALA A O 1
ATOM 1966 N N . GLY A 1 247 ? 22.038 7.684 -32.044 1.00 74.81 247 GLY A N 1
ATOM 1967 C CA . GLY A 1 247 ? 23.086 7.954 -31.052 1.00 74.81 247 GLY A CA 1
ATOM 1968 C C . GLY A 1 247 ? 22.893 7.161 -29.756 1.00 74.81 247 GLY A C 1
ATOM 1969 O O . GLY A 1 247 ? 23.805 6.486 -29.274 1.00 74.81 247 GLY A O 1
ATOM 1970 N N . VAL A 1 248 ? 21.663 7.145 -29.243 1.00 72.44 248 VAL A N 1
ATOM 1971 C CA . VAL A 1 248 ? 21.296 6.439 -28.005 1.00 72.44 248 VAL A CA 1
ATOM 1972 C C . VAL A 1 248 ? 21.333 4.923 -28.199 1.00 72.44 248 VAL A C 1
ATOM 1974 O O . VAL A 1 248 ? 21.833 4.198 -27.335 1.00 72.44 248 VAL A O 1
ATOM 1977 N N . ALA A 1 249 ? 20.834 4.433 -29.338 1.00 75.12 249 ALA A N 1
ATOM 1978 C CA . ALA A 1 249 ? 20.927 3.027 -29.715 1.00 75.12 249 ALA A CA 1
ATOM 1979 C C . ALA A 1 249 ? 22.392 2.568 -29.756 1.00 75.12 249 ALA A C 1
ATOM 1981 O O . ALA A 1 249 ? 22.712 1.503 -29.230 1.00 75.12 249 ALA A O 1
ATOM 1982 N N . GLY A 1 250 ? 23.286 3.405 -30.291 1.00 77.81 250 GLY A N 1
ATOM 1983 C CA . GLY A 1 250 ? 24.723 3.158 -30.301 1.00 77.81 250 GLY A CA 1
ATOM 1984 C C . GLY A 1 250 ? 25.334 3.064 -28.900 1.00 77.81 250 GLY A C 1
ATOM 1985 O O . GLY A 1 250 ? 26.111 2.148 -28.630 1.00 77.81 250 GLY A O 1
ATOM 1986 N N . THR A 1 251 ? 24.969 3.957 -27.975 1.00 78.75 251 THR A N 1
ATOM 1987 C CA . THR A 1 251 ? 25.429 3.878 -26.576 1.00 78.75 251 THR A CA 1
ATOM 1988 C C . THR A 1 251 ? 24.942 2.600 -25.890 1.00 78.75 251 THR A C 1
ATOM 1990 O O . THR A 1 251 ? 25.730 1.906 -25.250 1.00 78.75 251 THR A O 1
ATOM 1993 N N . LEU A 1 252 ? 23.662 2.256 -26.053 1.00 74.88 252 LEU A N 1
ATOM 1994 C CA . LEU A 1 252 ? 23.053 1.078 -25.427 1.00 74.88 252 LEU A CA 1
ATOM 1995 C C . LEU A 1 252 ? 23.618 -0.235 -25.974 1.00 74.88 252 LEU A C 1
ATOM 1997 O O . LEU A 1 252 ? 23.907 -1.149 -25.208 1.00 74.88 252 LEU A O 1
ATOM 2001 N N . ALA A 1 253 ? 23.837 -0.318 -27.284 1.00 78.44 253 ALA A N 1
ATOM 2002 C CA . ALA A 1 253 ? 24.411 -1.487 -27.946 1.00 78.44 253 ALA A CA 1
ATOM 2003 C C . ALA A 1 253 ? 25.842 -1.813 -27.483 1.00 78.44 253 ALA A C 1
ATOM 2005 O O . ALA A 1 253 ? 26.274 -2.964 -27.551 1.00 78.44 253 ALA A O 1
ATOM 2006 N N . ARG A 1 254 ? 26.584 -0.818 -26.981 1.00 83.00 254 ARG A N 1
ATOM 2007 C CA . ARG A 1 254 ? 27.927 -1.019 -26.415 1.00 83.00 254 ARG A CA 1
ATOM 2008 C C . ARG A 1 254 ? 27.907 -1.638 -25.017 1.00 83.00 254 ARG A C 1
ATOM 2010 O O . ARG A 1 254 ? 28.953 -2.081 -24.548 1.00 83.00 254 ARG A O 1
ATOM 2017 N N . MET A 1 255 ? 26.756 -1.680 -24.346 1.00 78.00 255 MET A N 1
ATOM 2018 C CA . MET A 1 255 ? 26.646 -2.304 -23.030 1.00 78.00 255 MET A CA 1
ATOM 2019 C C . MET A 1 255 ? 26.703 -3.841 -23.161 1.00 78.00 255 MET A C 1
ATOM 2021 O O . MET A 1 255 ? 26.034 -4.407 -24.032 1.00 78.00 255 MET A O 1
ATOM 2025 N N . PRO A 1 256 ? 27.467 -4.546 -22.302 1.00 79.31 256 PRO A N 1
ATOM 2026 C CA . PRO A 1 256 ? 27.601 -5.999 -22.382 1.00 79.31 256 PRO A CA 1
ATOM 2027 C C . PRO A 1 256 ? 26.251 -6.723 -22.329 1.00 79.31 256 PRO A C 1
ATOM 2029 O O . PRO A 1 256 ? 25.442 -6.489 -21.434 1.00 79.31 256 PRO A O 1
ATOM 2032 N N . GLY A 1 257 ? 26.015 -7.625 -23.285 1.00 77.62 257 GLY A N 1
ATOM 2033 C CA . GLY A 1 257 ? 24.820 -8.474 -23.333 1.00 77.62 257 GLY A CA 1
ATOM 2034 C C . GLY A 1 257 ? 23.546 -7.806 -23.861 1.00 77.62 257 GLY A C 1
ATOM 2035 O O . GLY A 1 257 ? 22.598 -8.517 -24.174 1.00 77.62 257 GLY A O 1
ATOM 2036 N N . VAL A 1 258 ? 23.504 -6.480 -24.040 1.00 81.62 258 VAL A N 1
ATOM 2037 C CA . VAL A 1 258 ? 22.295 -5.796 -24.544 1.00 81.62 258 VAL A CA 1
ATOM 2038 C C . VAL A 1 258 ? 21.919 -6.274 -25.944 1.00 81.62 258 VAL A C 1
ATOM 2040 O O . VAL A 1 258 ? 20.749 -6.500 -26.222 1.00 81.62 258 VAL A O 1
ATOM 2043 N N . LEU A 1 259 ? 22.902 -6.497 -26.815 1.00 81.94 259 LEU A N 1
ATOM 2044 C CA . LEU A 1 259 ? 22.660 -6.946 -28.188 1.00 81.94 259 LEU A CA 1
ATOM 2045 C C . LEU A 1 259 ? 22.179 -8.398 -28.314 1.00 81.94 259 LEU A C 1
ATOM 2047 O O . LEU A 1 259 ? 21.697 -8.776 -29.377 1.00 81.94 259 LEU A O 1
ATOM 2051 N N . THR A 1 260 ? 22.336 -9.217 -27.272 1.00 82.94 260 THR A N 1
ATOM 2052 C CA . THR A 1 260 ? 21.996 -10.650 -27.305 1.00 82.94 260 THR A CA 1
ATOM 2053 C C . THR A 1 260 ? 20.782 -11.001 -26.457 1.00 82.94 260 THR A C 1
ATOM 2055 O O . THR A 1 260 ? 20.235 -12.099 -26.590 1.00 82.94 260 THR A O 1
ATOM 2058 N N . GLN A 1 261 ? 20.350 -10.099 -25.577 1.00 80.31 261 GLN A N 1
ATOM 2059 C CA . GLN A 1 261 ? 19.136 -10.296 -24.807 1.00 80.31 261 GLN A CA 1
ATOM 2060 C C . GLN A 1 261 ? 17.902 -10.110 -25.697 1.00 80.31 261 GLN A C 1
ATOM 2062 O O . GLN A 1 261 ? 17.890 -9.328 -26.647 1.00 80.31 261 GLN A O 1
ATOM 2067 N N . LYS A 1 262 ? 16.830 -10.817 -25.339 1.00 81.38 262 LYS A N 1
ATOM 2068 C CA . LYS A 1 262 ? 15.542 -10.754 -26.026 1.00 81.38 262 LYS A CA 1
ATOM 2069 C C . LYS A 1 262 ? 14.481 -10.132 -25.132 1.00 81.38 262 LYS A C 1
ATOM 2071 O O . LYS A 1 262 ? 14.436 -10.417 -23.937 1.00 81.38 262 LYS A O 1
ATOM 2076 N N . ASP A 1 263 ? 13.623 -9.299 -25.714 1.00 77.44 263 ASP A N 1
ATOM 2077 C CA . ASP A 1 263 ? 12.505 -8.689 -24.999 1.00 77.44 263 ASP A CA 1
ATOM 2078 C C . ASP A 1 263 ? 11.402 -9.724 -24.687 1.00 77.44 263 ASP A C 1
ATOM 2080 O O . ASP A 1 263 ? 11.500 -10.914 -25.006 1.00 77.44 263 ASP A O 1
ATOM 2084 N N . ARG A 1 264 ? 10.294 -9.274 -24.082 1.00 74.50 264 ARG A N 1
ATOM 2085 C CA . ARG A 1 264 ? 9.136 -10.142 -23.788 1.00 74.50 264 ARG A CA 1
ATOM 2086 C C . ARG A 1 264 ? 8.505 -10.769 -25.041 1.00 74.50 264 ARG A C 1
ATOM 2088 O O . ARG A 1 264 ? 7.842 -11.797 -24.929 1.00 74.50 264 ARG A O 1
ATOM 2095 N N . ASN A 1 265 ? 8.720 -10.181 -26.217 1.00 78.31 265 ASN A N 1
ATOM 2096 C CA . ASN A 1 265 ? 8.268 -10.692 -27.512 1.00 78.31 265 ASN A CA 1
ATOM 2097 C C . ASN A 1 265 ? 9.317 -11.578 -28.197 1.00 78.31 265 ASN A C 1
ATOM 2099 O O . ASN A 1 265 ? 9.099 -12.020 -29.323 1.00 78.31 265 ASN A O 1
ATOM 2103 N N . ARG A 1 266 ? 10.428 -11.873 -27.512 1.00 84.62 266 ARG A N 1
ATOM 2104 C CA . ARG A 1 266 ? 11.577 -12.634 -28.015 1.00 84.62 266 ARG A CA 1
ATOM 2105 C C . ARG A 1 266 ? 12.341 -11.938 -29.149 1.00 84.62 266 ARG A C 1
ATOM 2107 O O . ARG A 1 266 ? 13.042 -12.629 -29.895 1.00 84.62 266 ARG A O 1
ATOM 2114 N N . LEU A 1 267 ? 12.213 -10.616 -29.245 1.00 82.00 267 LEU A N 1
ATOM 2115 C CA . LEU A 1 267 ? 12.913 -9.785 -30.217 1.00 82.00 267 LEU A CA 1
ATOM 2116 C C . LEU A 1 267 ? 14.179 -9.217 -29.580 1.00 82.00 267 LEU A C 1
ATOM 2118 O O . LEU A 1 267 ? 14.131 -8.690 -28.465 1.00 82.00 267 LEU A O 1
ATOM 2122 N N . ASP A 1 268 ? 15.300 -9.341 -30.271 1.00 85.31 268 ASP A N 1
ATOM 2123 C CA . ASP A 1 268 ? 16.541 -8.662 -29.911 1.00 85.31 268 ASP A CA 1
ATOM 2124 C C . ASP A 1 268 ? 16.635 -7.275 -30.594 1.00 85.31 268 ASP A C 1
ATOM 2126 O O . ASP A 1 268 ? 15.772 -6.912 -31.401 1.00 85.31 268 ASP A O 1
ATOM 2130 N N . PRO A 1 269 ? 17.640 -6.447 -30.259 1.00 83.00 269 PRO A N 1
ATOM 2131 C CA . PRO A 1 269 ? 17.855 -5.148 -30.896 1.00 83.00 269 PRO A CA 1
ATOM 2132 C C . PRO A 1 269 ? 17.961 -5.176 -32.430 1.00 83.00 269 PRO A C 1
ATOM 2134 O O . PRO A 1 269 ? 17.589 -4.193 -33.068 1.00 83.00 269 PRO A O 1
ATOM 2137 N N . PHE A 1 270 ? 18.440 -6.269 -33.031 1.00 84.19 270 PHE A N 1
ATOM 2138 C CA . PHE A 1 270 ? 18.534 -6.404 -34.488 1.00 84.19 270 PHE A CA 1
ATOM 2139 C C . PHE A 1 270 ? 17.176 -6.716 -35.108 1.00 84.19 270 PHE A C 1
ATOM 2141 O O . PHE A 1 270 ? 16.852 -6.162 -36.155 1.00 84.19 270 PHE A O 1
ATOM 2148 N N . ASP A 1 271 ? 16.362 -7.534 -34.439 1.00 84.69 271 ASP A N 1
ATOM 2149 C CA . ASP A 1 271 ? 15.015 -7.885 -34.897 1.00 84.69 271 ASP A CA 1
ATOM 2150 C C . ASP A 1 271 ? 14.096 -6.654 -35.049 1.00 84.69 271 ASP A C 1
ATOM 2152 O O . ASP A 1 271 ? 13.120 -6.696 -35.796 1.00 84.69 271 ASP A O 1
ATOM 2156 N N . VAL A 1 272 ? 14.375 -5.560 -34.328 1.00 83.19 272 VAL A N 1
ATOM 2157 C CA . VAL A 1 272 ? 13.573 -4.322 -34.352 1.00 83.19 272 VAL A CA 1
ATOM 2158 C C . VAL A 1 272 ? 14.208 -3.160 -35.118 1.00 83.19 272 VAL A C 1
ATOM 2160 O O . VAL A 1 272 ? 13.574 -2.110 -35.249 1.00 83.19 272 VAL A O 1
ATOM 2163 N N . ALA A 1 273 ? 15.438 -3.312 -35.610 1.00 82.31 273 ALA A N 1
ATOM 2164 C CA . ALA A 1 273 ? 16.134 -2.287 -36.380 1.00 82.31 273 ALA A CA 1
ATOM 2165 C C . ALA A 1 273 ? 15.670 -2.312 -37.846 1.00 82.31 273 ALA A C 1
ATOM 2167 O O . ALA A 1 273 ? 16.376 -2.789 -38.729 1.00 82.31 273 ALA A O 1
ATOM 2168 N N . GLU A 1 274 ? 14.454 -1.820 -38.099 1.00 74.88 274 GLU A N 1
ATOM 2169 C CA . GLU A 1 274 ? 13.902 -1.689 -39.459 1.00 74.88 274 GLU A CA 1
ATOM 2170 C C . GLU A 1 274 ? 14.536 -0.522 -40.246 1.00 74.88 274 GLU A C 1
ATOM 2172 O O . GLU A 1 274 ? 14.507 -0.517 -41.475 1.00 74.88 274 GLU A O 1
ATOM 2177 N N . ASP A 1 275 ? 15.127 0.457 -39.549 1.00 67.38 275 ASP A N 1
ATOM 2178 C CA . ASP A 1 275 ? 15.817 1.611 -40.140 1.00 67.38 275 ASP A CA 1
ATOM 2179 C C . ASP A 1 275 ? 17.272 1.268 -40.507 1.00 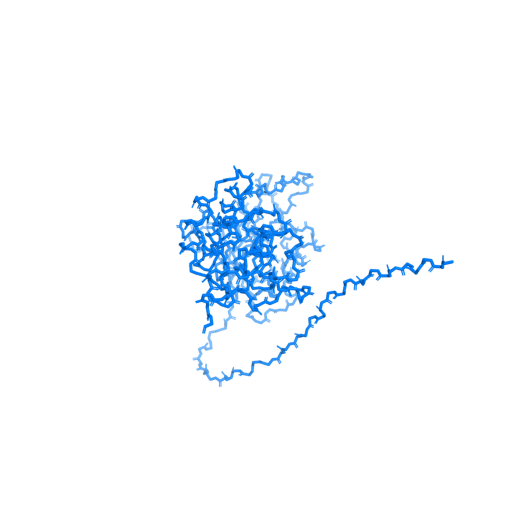67.38 275 ASP A C 1
ATOM 2181 O O . ASP A 1 275 ? 18.032 0.758 -39.674 1.00 67.38 275 ASP A O 1
ATOM 2185 N N . SER A 1 276 ? 17.683 1.602 -41.737 1.00 69.44 276 SER A N 1
ATOM 2186 C CA . SER A 1 276 ? 19.035 1.359 -42.247 1.00 69.44 276 SER A CA 1
ATOM 2187 C C . SER A 1 276 ? 20.126 2.038 -41.416 1.00 69.44 276 SER A C 1
ATOM 2189 O O . SER A 1 276 ? 21.176 1.438 -41.207 1.00 69.44 276 SER A O 1
ATOM 2191 N N . ALA A 1 277 ? 19.886 3.245 -40.890 1.00 76.00 277 ALA A N 1
ATOM 2192 C CA . ALA A 1 277 ? 20.905 3.980 -40.138 1.00 76.00 277 ALA A CA 1
ATOM 2193 C C . ALA A 1 277 ? 21.188 3.334 -38.771 1.00 76.00 277 ALA A C 1
ATOM 2195 O O . ALA A 1 277 ? 22.337 3.223 -38.342 1.00 76.00 277 ALA A O 1
ATOM 2196 N N . VAL A 1 278 ? 20.144 2.851 -38.089 1.00 76.62 278 VAL A N 1
ATOM 2197 C CA . VAL A 1 278 ? 20.304 2.157 -36.804 1.00 76.62 278 VAL A CA 1
ATOM 2198 C C . VAL A 1 278 ? 20.886 0.760 -37.019 1.00 76.62 278 VAL A C 1
ATOM 2200 O O . VAL A 1 278 ? 21.771 0.346 -36.273 1.00 76.62 278 VAL A O 1
ATOM 2203 N N . ALA A 1 279 ? 20.453 0.051 -38.064 1.00 82.44 279 ALA A N 1
ATOM 2204 C CA . ALA A 1 279 ? 20.989 -1.262 -38.410 1.00 82.44 279 ALA A CA 1
ATOM 2205 C C . ALA A 1 279 ? 22.499 -1.223 -38.713 1.00 82.44 279 ALA A C 1
ATOM 2207 O O . ALA A 1 279 ? 23.233 -2.111 -38.268 1.00 82.44 279 ALA A O 1
ATOM 2208 N N . GLU A 1 280 ? 22.981 -0.189 -39.413 1.00 83.00 280 GLU A N 1
ATOM 2209 C CA . GLU A 1 280 ? 24.411 0.006 -39.691 1.00 83.00 280 GLU A CA 1
ATOM 2210 C C . GLU A 1 280 ? 25.228 0.187 -38.406 1.00 83.00 280 GLU A C 1
ATOM 2212 O O . GLU A 1 280 ? 26.220 -0.520 -38.206 1.00 83.00 280 GLU A O 1
ATOM 2217 N N . ILE A 1 281 ? 24.762 1.043 -37.490 1.00 80.44 281 ILE A N 1
ATOM 2218 C CA . ILE A 1 281 ? 25.414 1.287 -36.193 1.00 80.44 281 ILE A CA 1
ATOM 2219 C C . ILE A 1 281 ? 25.471 0.005 -35.353 1.00 80.44 281 ILE A C 1
ATOM 2221 O O . ILE A 1 281 ? 26.511 -0.325 -34.777 1.00 80.44 281 ILE A O 1
ATOM 2225 N N . LEU A 1 282 ? 24.374 -0.755 -35.293 1.00 81.31 282 LEU A N 1
ATOM 2226 C CA . LEU A 1 282 ? 24.335 -2.016 -34.547 1.00 81.31 282 LEU A CA 1
ATOM 2227 C C . LEU A 1 282 ? 25.289 -3.062 -35.146 1.00 81.31 282 LEU A C 1
ATOM 2229 O O . LEU A 1 282 ? 25.951 -3.794 -34.404 1.00 81.31 282 LEU A O 1
ATOM 2233 N N . CYS A 1 283 ? 25.394 -3.125 -36.478 1.00 85.06 283 CYS A N 1
ATOM 2234 C CA . CYS A 1 283 ? 26.336 -4.010 -37.161 1.00 85.06 283 CYS A CA 1
ATOM 2235 C C . CYS A 1 283 ? 27.794 -3.634 -36.874 1.00 85.06 283 CYS A C 1
ATOM 2237 O O . CYS A 1 283 ? 28.612 -4.523 -36.629 1.00 85.06 283 CYS A O 1
ATOM 2239 N N . GLU A 1 284 ? 28.126 -2.342 -36.887 1.00 83.88 284 GLU A N 1
ATOM 2240 C CA . GLU A 1 284 ? 29.470 -1.857 -36.566 1.00 83.88 284 GLU A CA 1
ATOM 2241 C C . GLU A 1 284 ? 29.858 -2.209 -35.126 1.00 83.88 284 GLU A C 1
ATOM 2243 O O . GLU A 1 284 ? 30.914 -2.799 -34.890 1.00 83.88 284 GLU A O 1
ATOM 2248 N N . ILE A 1 285 ? 28.964 -1.962 -34.167 1.00 82.81 285 ILE A N 1
ATOM 2249 C CA . ILE A 1 285 ? 29.212 -2.270 -32.754 1.00 82.81 285 ILE A CA 1
ATOM 2250 C C . ILE A 1 285 ? 29.413 -3.772 -32.545 1.00 82.81 285 ILE A C 1
ATOM 2252 O O . ILE A 1 285 ? 30.353 -4.174 -31.856 1.00 82.81 285 ILE A O 1
ATOM 2256 N N . ARG A 1 286 ? 28.602 -4.621 -33.187 1.00 83.44 286 ARG A N 1
ATOM 2257 C CA . ARG A 1 286 ? 28.766 -6.079 -33.102 1.00 83.44 286 ARG A CA 1
ATOM 2258 C C . ARG A 1 286 ? 30.127 -6.546 -33.612 1.00 83.44 286 ARG A C 1
ATOM 2260 O O . ARG A 1 286 ? 30.706 -7.436 -32.999 1.00 83.44 286 ARG A O 1
ATOM 2267 N N . ARG A 1 287 ? 30.650 -5.947 -34.689 1.00 85.69 287 ARG A N 1
ATOM 2268 C CA . ARG A 1 287 ? 32.000 -6.259 -35.195 1.00 85.69 287 ARG A CA 1
ATOM 2269 C C . ARG A 1 287 ? 33.088 -5.884 -34.193 1.00 85.69 287 ARG A C 1
ATOM 2271 O O . ARG A 1 287 ? 34.068 -6.602 -34.100 1.00 85.69 287 ARG A O 1
ATOM 2278 N N . THR A 1 288 ? 32.913 -4.796 -33.440 1.00 81.38 288 THR A N 1
ATOM 2279 C CA . THR A 1 288 ? 33.890 -4.378 -32.414 1.00 81.38 288 THR A CA 1
ATOM 2280 C C . THR A 1 288 ? 33.848 -5.207 -31.127 1.00 81.38 288 THR A C 1
ATOM 2282 O O . THR A 1 288 ? 34.782 -5.136 -30.335 1.00 81.38 288 THR A O 1
ATOM 2285 N N . GLN A 1 289 ? 32.771 -5.964 -30.895 1.00 79.56 289 GLN A N 1
ATOM 2286 C CA . GLN A 1 289 ? 32.609 -6.829 -29.718 1.00 79.56 289 GLN A CA 1
ATOM 2287 C C . GLN A 1 289 ? 33.051 -8.286 -29.953 1.00 79.56 289 GLN A C 1
ATOM 2289 O O . GLN A 1 289 ? 33.059 -9.060 -28.995 1.00 79.56 289 GLN A O 1
ATOM 2294 N N . GLN A 1 290 ? 33.365 -8.665 -31.199 1.00 78.62 290 GLN A N 1
ATOM 2295 C CA . GLN A 1 290 ? 33.895 -9.981 -31.588 1.00 78.62 290 GLN A CA 1
ATOM 2296 C C . GLN A 1 290 ? 35.421 -9.979 -31.582 1.00 78.62 290 GLN A C 1
ATOM 2298 O O . GLN A 1 290 ? 35.983 -11.017 -31.168 1.00 78.62 290 GLN A O 1
#

pLDDT: mean 79.19, std 16.01, range [34.28, 97.25]

Mean predicted aligned error: 12.35 Å

Solvent-accessible surface area (backbone atoms only — not comparable to full-atom values): 17397 Å² total; per-residue (Å²): 137,85,83,78,81,79,81,77,83,80,87,75,82,84,80,85,78,82,83,88,80,80,90,76,83,92,81,78,87,86,73,92,62,84,62,58,41,65,26,45,33,39,49,79,69,59,65,72,73,64,61,79,68,48,97,52,60,73,41,79,35,90,95,42,99,42,31,32,30,41,47,41,58,62,84,62,48,74,64,58,55,45,53,51,50,55,54,57,69,66,58,80,67,60,89,95,55,68,33,33,41,35,42,52,30,86,55,51,76,67,55,51,50,49,53,47,53,51,32,50,76,70,65,29,46,65,45,79,44,62,52,81,75,61,27,22,39,40,37,34,53,59,64,89,63,88,70,72,71,77,74,82,80,75,50,73,64,27,54,51,55,43,52,53,30,59,70,55,80,62,80,40,60,87,62,47,57,68,37,44,38,49,27,65,72,36,95,83,37,57,56,73,67,56,47,48,50,51,52,53,49,52,51,50,52,51,38,53,50,28,56,75,70,67,36,47,67,62,28,40,52,51,53,72,70,55,86,67,64,62,70,64,55,30,54,52,32,44,52,32,39,64,68,68,37,46,69,44,28,49,52,41,54,70,41,86,62,30,61,76,44,56,46,100,85,67,44,31,49,70,76,49,32,83,48,68,72,44,38,50,48,54,51,53,52,52,62,76,75,107

Sequence (290 aa):
MVRKHKETPVYVPPHRKHDNTRSRSRQSEELQGTSRIQLDLDVGCCESHNLDTCPFDTLPAEGSVQRFSVVLPRLWREDDAQELLEWFSNIETPEGMNPSLSLPSTLSKDERKVWHKLAERLRLRSESHGFGEERHITIYLCQRSNQQAPAPTLTREAKQVWAWCQEEGGRFWDFSQGEVEAMLASPSGLPGELRKLCADRQRADDLLRRLKCGDEEGAAAALSSARGDGEESLRRAVWCIRKGMAGVAGTLARMPGVLTQKDRNRLDPFDVAEDSAVAEILCEIRRTQQ

Secondary structure (DSSP, 8-state):
------PPPPP-PPP-----------------S--EEEEEEE-SS--GGGGGG-SSEEEEPTT-SSEEEEEEETT--HHHHHHHHHHHHT----TT---EEEEPTTS-HHHHHHHHHHHHHTT-EEEEESSGGG-EEEEE---SSS--PPPP---HHHHHHHHHHHHSTTTTTT--HHHHHHHHHSTT-S-HHHHHHHHHHHHHHHHHHHHHTT-HHHHHHHHHH----HHHHHHHHHHHHHTT-HHHHHHHHTSTTTTT---TTS--TTTT--SHHHHHHHHHHHHHT-

Radius of gyration: 28.68 Å; Cα contacts (8 Å, |Δi|>4): 320; chains: 1; bounding box: 59×42×85 Å

InterPro domains:
  IPR001374 R3H domain [PF01424] (99-140)
  IPR001374 R3H domain [PS51061] (75-143)
  IPR001374 R3H domain [SM00393] (64-142)
  IPR036867 R3H domain superfamily [G3DSA:3.30.1370.50] (76-149)
  IPR036867 R3H domain superfamily [SSF82708] (98-140)